Protein AF-A0A452YYF4-F1 (afdb_monomer_lite)

Radius of gyration: 18.29 Å; chains: 1; bounding box: 45×35×60 Å

Sequence (228 aa):
MNQWIQIHVTLYHLDFPQILEDEYHGWLSPRVVDDFTAFADACFREFGDRVRHWTTMDEPNVIAIAAYDSGAFPPCRCSAPFGMNCTAGDSTVEPYTVAHHSILAHAAAVRLYRDKYQATQGGVVGMNIYSFWNYPFSPTPADVAATQRSLDFMVGWILDPLVKGDYPEIMTKKAGSRIPSFTKEQSELIRGAIDFVGINHYTSVYVSDGKSGADASLRDYNADIVKE

Foldseek 3Di:
DPPPDADADELDDLPDDVVCCVVPNALLDLVNLVVLLVSLVVCCVPCLQRHQHYADEEALLCCLCCCADQLVGPVRAHDPPTHDPHPHHHLLARSLSNLVSSLSSLLSNLVCCVVPPCVPRVHFYAHEFEDAQEDQPDPDPQSVVLNVLVCLLRPQQRVVCQAPVFGDPLLCVLSPVSHDGDDPVSSVSRHNSGDDYHYDYDYHDHGGQDDDPDDPVGDGSVRSSHDD

Organism: Aegilops tauschii subsp. strangulata (NCBI:txid200361)

InterPro domains:
  IPR001360 Glycoside hydrolase family 1 [PF00232] (4-211)
  IPR001360 Glycoside hydrolase family 1 [PTHR10353] (3-210)
  IPR017853 Glycoside hydrolase superfamily [SSF51445] (5-225)

Secondary structure (DSSP, 8-state):
--TTS--EEEEESS---HHHHHHH-GGGSTHHHHHHHHHHHHHHHHHTTT--EEEEEE-HHHHHHHHHTS--STT----TTSSSS--S--TTTHHHHHHHHHHHHHHHHHHHHHHHTHHHH--EEEEEEE-PEEEESSSSHHHHHHHHHHHIIIIIHHHHHHHHSS--HHHHHHHGGGSPPPPHHHHHHHTT--SEEEEE---EEEE--PBP-S-TT---HHHHHSB-

pLDDT: mean 94.71, std 8.7, range [51.66, 98.94]

Structure (mmCIF, N/CA/C/O backbone):
data_AF-A0A452YYF4-F1
#
_entry.id   AF-A0A452YYF4-F1
#
loop_
_atom_site.group_PDB
_atom_site.id
_atom_site.type_symbol
_atom_site.label_atom_id
_atom_site.label_alt_id
_atom_site.label_comp_id
_atom_site.label_asym_id
_atom_site.label_entity_id
_atom_site.label_seq_id
_atom_site.pdbx_PDB_ins_code
_atom_site.Cartn_x
_atom_site.Cartn_y
_atom_site.Cartn_z
_atom_site.occupancy
_atom_site.B_iso_or_equiv
_atom_site.auth_seq_id
_atom_site.auth_comp_id
_atom_site.auth_asym_id
_atom_site.auth_atom_id
_atom_site.pdbx_PDB_model_num
ATOM 1 N N . 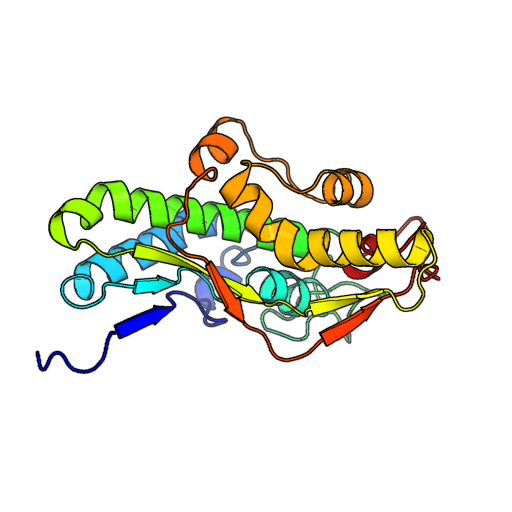MET A 1 1 ? -2.370 -7.347 33.840 1.00 51.66 1 MET A N 1
ATOM 2 C CA . MET A 1 1 ? -1.468 -8.128 32.964 1.00 51.66 1 MET A CA 1
ATOM 3 C C . MET A 1 1 ? -0.040 -7.698 33.233 1.00 51.66 1 MET A C 1
ATOM 5 O O . MET A 1 1 ? 0.187 -6.508 33.404 1.00 51.66 1 MET A O 1
ATOM 9 N N . ASN A 1 2 ? 0.878 -8.659 33.336 1.00 53.78 2 ASN A N 1
ATOM 10 C CA . ASN A 1 2 ? 2.295 -8.431 33.628 1.00 53.78 2 ASN A CA 1
ATOM 11 C C . ASN A 1 2 ? 2.939 -7.587 32.511 1.00 53.78 2 ASN A C 1
ATOM 13 O O . ASN A 1 2 ? 2.958 -8.004 31.359 1.00 53.78 2 ASN A O 1
ATOM 17 N N . GLN A 1 3 ? 3.425 -6.395 32.861 1.00 64.81 3 GLN A N 1
ATOM 18 C CA . GLN A 1 3 ? 3.763 -5.279 31.960 1.00 64.81 3 GLN A CA 1
ATOM 19 C C . GLN A 1 3 ? 5.128 -5.388 31.244 1.00 64.81 3 GLN A C 1
ATOM 21 O O . GLN A 1 3 ? 5.708 -4.371 30.881 1.00 64.81 3 GLN A O 1
ATOM 26 N N . TRP A 1 4 ? 5.680 -6.587 31.051 1.00 83.81 4 TRP A N 1
ATOM 27 C CA . TRP A 1 4 ? 7.069 -6.725 30.573 1.00 83.81 4 TRP A CA 1
ATOM 28 C C . TRP A 1 4 ? 7.208 -6.930 29.061 1.00 83.81 4 TRP A C 1
ATOM 30 O O . TRP A 1 4 ? 8.315 -6.826 28.543 1.00 83.81 4 TRP A O 1
ATOM 40 N N . ILE A 1 5 ? 6.113 -7.221 28.350 1.00 90.56 5 ILE A N 1
ATOM 41 C CA . ILE A 1 5 ? 6.112 -7.411 26.893 1.00 90.56 5 ILE A CA 1
ATOM 42 C C . ILE A 1 5 ? 5.035 -6.519 26.287 1.00 90.56 5 ILE A C 1
ATOM 44 O O . ILE A 1 5 ? 3.862 -6.600 26.654 1.00 90.56 5 ILE A O 1
ATOM 48 N N . GLN A 1 6 ? 5.448 -5.673 25.350 1.00 91.12 6 GLN A N 1
ATOM 49 C CA . GLN A 1 6 ? 4.555 -4.827 24.575 1.00 91.12 6 GLN A CA 1
ATOM 50 C C . GLN A 1 6 ? 3.983 -5.625 23.402 1.00 91.12 6 GLN A C 1
ATOM 52 O O . GLN A 1 6 ? 4.728 -6.227 22.632 1.00 91.12 6 GLN A O 1
ATOM 57 N N . ILE A 1 7 ? 2.656 -5.646 23.275 1.00 95.00 7 ILE A N 1
ATOM 58 C CA . ILE A 1 7 ? 1.969 -6.411 22.229 1.00 95.00 7 ILE A CA 1
ATOM 59 C C . ILE A 1 7 ? 1.820 -5.535 20.985 1.00 95.00 7 ILE A C 1
ATOM 61 O O . ILE A 1 7 ? 1.203 -4.468 21.042 1.00 95.00 7 ILE A O 1
ATOM 65 N N . HIS A 1 8 ? 2.376 -6.020 19.877 1.00 97.31 8 HIS A N 1
ATOM 66 C CA . HIS A 1 8 ? 2.210 -5.473 18.535 1.00 97.31 8 HIS A CA 1
ATOM 67 C C . HIS A 1 8 ? 1.446 -6.507 17.714 1.00 97.31 8 HIS A C 1
ATOM 69 O O . HIS A 1 8 ? 1.836 -7.674 17.688 1.00 97.31 8 HIS A O 1
ATOM 75 N N . VAL A 1 9 ? 0.342 -6.095 17.096 1.00 98.38 9 VAL A N 1
ATOM 76 C CA . VAL A 1 9 ? -0.514 -6.984 16.305 1.00 98.38 9 VAL A CA 1
ATOM 77 C C . VAL A 1 9 ? -0.545 -6.501 14.870 1.00 98.38 9 VAL A C 1
ATOM 79 O O . VAL A 1 9 ? -0.840 -5.334 14.624 1.00 98.38 9 VAL A O 1
ATOM 82 N N . THR A 1 10 ? -0.298 -7.418 13.941 1.00 98.69 10 THR A N 1
ATOM 83 C CA . THR A 1 10 ? -0.587 -7.236 12.520 1.00 98.69 10 THR A CA 1
ATOM 84 C C . THR A 1 10 ? -1.978 -7.789 12.231 1.00 98.69 10 THR A C 1
ATOM 86 O O . THR A 1 10 ? -2.256 -8.929 12.593 1.00 98.69 10 THR A O 1
ATOM 89 N N . LEU A 1 11 ? -2.854 -6.987 11.621 1.00 98.69 11 LEU A N 1
ATOM 90 C CA . LEU A 1 11 ? -4.218 -7.397 11.284 1.00 98.69 11 LEU A CA 1
ATOM 91 C C . LEU A 1 11 ? -4.252 -8.304 10.053 1.00 98.69 11 LEU A C 1
ATOM 93 O O . LEU A 1 11 ? -5.001 -9.271 10.057 1.00 98.69 11 LEU A O 1
ATOM 97 N N . TYR A 1 12 ? -3.456 -8.002 9.026 1.00 98.50 12 TYR A N 1
ATOM 98 C CA . TYR A 1 12 ? -3.409 -8.781 7.791 1.00 98.50 12 TYR A CA 1
ATOM 99 C C . TYR A 1 12 ? -1.981 -9.121 7.372 1.00 98.50 12 TYR A C 1
ATOM 101 O O . TYR A 1 12 ? -1.129 -8.232 7.263 1.00 98.50 12 TYR A O 1
ATOM 109 N N . HIS A 1 13 ? -1.746 -10.410 7.118 1.00 97.56 13 HIS A N 1
ATOM 110 C CA . HIS A 1 13 ? -0.454 -10.957 6.713 1.00 97.56 13 HIS A CA 1
ATOM 111 C C . HIS A 1 13 ? -0.646 -12.192 5.811 1.00 97.56 13 HIS A C 1
ATOM 113 O O . HIS A 1 13 ? -0.407 -13.326 6.223 1.00 97.56 13 HIS A O 1
ATOM 119 N N . LEU A 1 14 ? -1.054 -11.955 4.556 1.00 93.88 14 LEU A N 1
ATOM 120 C CA . LEU A 1 14 ? -1.268 -12.991 3.524 1.00 93.88 14 LEU A CA 1
ATOM 121 C C . LEU A 1 14 ? -2.319 -14.059 3.890 1.00 93.88 14 LEU A C 1
ATOM 123 O O . LEU A 1 14 ? -2.320 -15.160 3.345 1.00 93.88 14 LEU A O 1
ATOM 127 N N . ASP A 1 15 ? -3.242 -13.727 4.785 1.00 95.81 15 ASP A N 1
ATOM 128 C CA . ASP A 1 15 ? -4.255 -14.615 5.355 1.00 95.81 15 ASP A CA 1
ATOM 129 C C . ASP A 1 15 ? -5.680 -14.241 4.908 1.00 95.81 15 ASP A C 1
ATOM 131 O O . ASP A 1 15 ? -6.641 -14.328 5.674 1.00 95.81 15 ASP A O 1
ATOM 135 N N . PHE A 1 16 ? -5.827 -13.808 3.649 1.00 96.88 16 PHE A N 1
ATOM 136 C CA . PHE A 1 16 ? -7.102 -13.301 3.138 1.00 96.88 16 PHE A CA 1
ATOM 137 C C . PHE A 1 16 ? -8.181 -14.400 3.120 1.00 96.88 16 PHE A C 1
ATOM 139 O O . PHE A 1 16 ? -7.904 -15.517 2.671 1.00 96.88 16 PHE A O 1
ATOM 146 N N . PRO A 1 17 ? -9.422 -14.122 3.566 1.00 98.00 17 PRO A N 1
ATOM 147 C CA . PRO A 1 17 ? -10.485 -15.118 3.539 1.00 98.00 17 PRO A CA 1
ATOM 148 C C . PRO A 1 17 ? -10.814 -15.563 2.108 1.00 98.00 17 PRO A C 1
ATOM 150 O O . PRO A 1 17 ? -11.302 -14.770 1.304 1.00 98.00 17 PRO A O 1
ATOM 153 N N . GLN A 1 18 ? -10.635 -16.856 1.811 1.00 98.25 18 GLN A N 1
ATOM 154 C CA . GLN A 1 18 ? -10.881 -17.416 0.473 1.00 98.25 18 GLN A CA 1
ATOM 155 C C . GLN A 1 18 ? -12.288 -17.106 -0.061 1.00 98.25 18 GLN A C 1
ATOM 157 O O . GLN A 1 18 ? -12.451 -16.840 -1.242 1.00 98.25 18 GLN A O 1
ATOM 162 N N . ILE A 1 19 ? -13.304 -17.076 0.806 1.00 98.31 19 ILE A N 1
ATOM 163 C CA . ILE A 1 19 ? -14.683 -16.782 0.392 1.00 98.31 19 ILE A CA 1
ATOM 164 C C . ILE A 1 19 ? -14.834 -15.391 -0.245 1.00 98.31 19 ILE A C 1
ATOM 166 O O . ILE A 1 19 ? -15.623 -15.226 -1.167 1.00 98.31 19 ILE A O 1
ATOM 170 N N . LEU A 1 20 ? -14.060 -14.404 0.213 1.00 98.44 20 LEU A N 1
ATOM 171 C CA . LEU A 1 20 ? -14.085 -13.040 -0.317 1.00 98.44 20 LEU A CA 1
ATOM 172 C C . LEU A 1 20 ? -13.275 -12.932 -1.620 1.00 98.44 20 LEU A C 1
ATOM 174 O O . LEU A 1 20 ? -13.612 -12.150 -2.511 1.00 98.44 20 LEU A O 1
ATOM 178 N N . GLU A 1 21 ? -12.230 -13.753 -1.756 1.00 98.06 21 GLU A N 1
ATOM 179 C CA . GLU A 1 21 ? -11.514 -13.933 -3.022 1.00 98.06 21 GLU A CA 1
ATOM 180 C C . GLU A 1 21 ? -12.436 -14.546 -4.087 1.00 98.06 21 GLU A C 1
ATOM 182 O O . GLU A 1 21 ? -12.517 -14.039 -5.205 1.00 98.06 21 GLU A O 1
ATOM 187 N N . ASP A 1 22 ? -13.199 -15.578 -3.723 1.00 98.38 22 ASP A N 1
ATOM 188 C CA . ASP A 1 22 ? -14.158 -16.234 -4.615 1.00 98.38 22 ASP A CA 1
ATOM 189 C C . ASP A 1 22 ? -15.333 -15.310 -4.985 1.00 98.38 22 ASP A C 1
ATOM 191 O O . ASP A 1 22 ? -15.827 -15.352 -6.113 1.00 98.38 22 ASP A O 1
ATOM 195 N N . GLU A 1 23 ? -15.797 -14.477 -4.047 1.00 98.38 23 GLU A N 1
ATOM 196 C CA . GLU A 1 23 ? -16.968 -13.620 -4.249 1.00 98.38 23 GLU A CA 1
ATOM 197 C C . GLU A 1 23 ? -16.673 -12.391 -5.118 1.00 98.38 23 GLU A C 1
ATOM 199 O O . GLU A 1 23 ? -17.503 -12.005 -5.946 1.00 98.38 23 GLU A O 1
ATOM 204 N N . TYR A 1 24 ? -15.528 -11.735 -4.910 1.00 98.50 24 TYR A N 1
ATOM 205 C CA . TYR A 1 24 ? -15.230 -10.467 -5.579 1.00 98.50 24 TYR A CA 1
ATOM 206 C C . TYR A 1 24 ? -13.755 -10.252 -5.931 1.00 98.50 24 TYR A C 1
ATOM 208 O O . TYR A 1 24 ? -13.381 -9.124 -6.247 1.00 98.50 24 TYR A O 1
ATOM 216 N N . HIS A 1 25 ? -12.924 -11.296 -5.915 1.00 97.81 25 HIS A N 1
ATOM 217 C CA . HIS A 1 25 ? -11.484 -11.214 -6.203 1.00 97.81 25 HIS A CA 1
ATOM 218 C C . HIS A 1 25 ? -10.698 -10.363 -5.199 1.00 97.81 25 HIS A C 1
ATOM 220 O O . HIS A 1 25 ? -9.757 -9.653 -5.560 1.00 97.81 25 HIS A O 1
ATOM 226 N N . GLY A 1 26 ? -11.136 -10.391 -3.936 1.00 97.75 26 GLY A N 1
ATOM 227 C CA . GLY A 1 26 ? -10.382 -9.858 -2.808 1.00 97.75 26 GLY A CA 1
ATOM 228 C C . GLY A 1 26 ? -9.902 -8.426 -3.020 1.00 97.75 26 GLY A C 1
ATOM 229 O O . GLY A 1 26 ? -10.703 -7.509 -3.218 1.00 97.75 26 GLY A O 1
ATOM 230 N N . TRP A 1 27 ? -8.583 -8.235 -2.984 1.00 98.38 27 TRP A N 1
ATOM 231 C CA . TRP A 1 27 ? -7.948 -6.917 -3.069 1.00 98.38 27 TRP A CA 1
ATOM 232 C C . TRP A 1 27 ? -8.099 -6.222 -4.429 1.00 98.38 27 TRP A C 1
ATOM 234 O O . TRP A 1 27 ? -7.806 -5.032 -4.538 1.00 98.38 27 TRP A O 1
ATOM 244 N N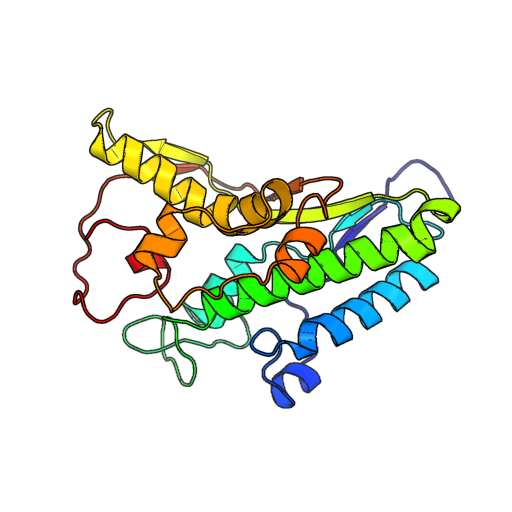 . LEU A 1 28 ? -8.594 -6.908 -5.463 1.00 98.62 28 LEU A N 1
ATOM 245 C CA . LEU A 1 28 ? -8.910 -6.286 -6.754 1.00 98.62 28 LEU A CA 1
ATOM 246 C C . LEU A 1 28 ? -10.225 -5.506 -6.744 1.00 98.62 28 LEU A C 1
ATOM 248 O O . LEU A 1 28 ? -10.472 -4.713 -7.651 1.00 98.62 28 LEU A O 1
ATOM 252 N N . SER A 1 29 ? -11.060 -5.687 -5.723 1.00 98.62 29 SER A N 1
ATOM 253 C CA . SER A 1 29 ? -12.350 -5.013 -5.609 1.00 98.62 29 SER A CA 1
ATOM 254 C C . SER A 1 29 ? -12.326 -3.924 -4.541 1.00 98.62 29 SER A C 1
ATOM 256 O O . SER A 1 29 ? -11.840 -4.170 -3.436 1.00 98.62 29 SER A O 1
ATOM 258 N N . PRO A 1 30 ? -12.954 -2.757 -4.782 1.00 98.56 30 PRO A N 1
ATOM 259 C CA . PRO A 1 30 ? -13.072 -1.714 -3.764 1.00 98.56 30 PRO A CA 1
ATOM 260 C C . PRO A 1 30 ? -13.893 -2.161 -2.544 1.00 98.56 30 PRO A C 1
ATOM 262 O O . PRO A 1 30 ? -13.766 -1.564 -1.478 1.00 98.56 30 PRO A O 1
ATOM 265 N N . ARG A 1 31 ? -14.694 -3.234 -2.665 1.00 98.75 31 ARG A N 1
ATOM 266 C CA . ARG A 1 31 ? -15.457 -3.827 -1.550 1.00 98.75 31 ARG A CA 1
ATOM 267 C C . ARG A 1 31 ? -14.562 -4.251 -0.381 1.00 98.75 31 ARG A C 1
ATOM 269 O O . ARG A 1 31 ? -14.995 -4.190 0.765 1.00 98.75 31 ARG A O 1
ATOM 276 N N . VAL A 1 32 ? -13.302 -4.602 -0.660 1.00 98.75 32 VAL A N 1
ATOM 277 C CA . VAL A 1 32 ? -12.329 -5.002 0.366 1.00 98.75 32 VAL A CA 1
ATOM 278 C C . VAL A 1 32 ? -12.096 -3.919 1.418 1.00 98.75 32 VAL A C 1
ATOM 280 O O . VAL A 1 32 ? -11.775 -4.244 2.555 1.00 98.75 32 VAL A O 1
ATOM 283 N N . VAL A 1 33 ? -12.278 -2.640 1.067 1.00 98.88 33 VAL A N 1
ATOM 284 C CA . VAL A 1 33 ? -12.099 -1.518 1.998 1.00 98.88 33 VAL A CA 1
ATOM 285 C C . VAL A 1 33 ? -13.104 -1.615 3.143 1.00 98.88 33 VAL A C 1
ATOM 287 O O . VAL A 1 33 ? -12.714 -1.495 4.305 1.00 98.88 33 VAL A O 1
ATOM 290 N N . ASP A 1 34 ? -14.371 -1.887 2.833 1.00 98.81 34 ASP A N 1
ATOM 291 C CA . ASP A 1 34 ? -15.432 -1.999 3.835 1.00 98.81 34 ASP A CA 1
ATOM 292 C C . ASP A 1 34 ? -15.278 -3.284 4.660 1.00 98.81 34 ASP A C 1
ATOM 294 O O . ASP A 1 34 ? -15.320 -3.231 5.892 1.00 98.81 34 ASP A O 1
ATOM 298 N N . ASP A 1 35 ? -15.016 -4.419 4.005 1.00 98.81 35 ASP A N 1
ATOM 299 C CA . ASP A 1 35 ? -14.863 -5.714 4.680 1.00 98.81 35 ASP A CA 1
ATOM 300 C C . ASP A 1 35 ? -13.626 -5.742 5.598 1.00 98.81 35 ASP A C 1
ATOM 302 O O . ASP A 1 35 ? -13.704 -6.188 6.748 1.00 98.81 35 ASP A O 1
ATOM 306 N N . PHE A 1 36 ? -12.496 -5.179 5.154 1.00 98.88 36 PHE A N 1
ATOM 307 C CA . PHE A 1 36 ? -11.305 -5.030 5.993 1.00 98.88 36 PHE A CA 1
ATOM 308 C C . PHE A 1 36 ? -11.540 -4.054 7.153 1.00 98.88 36 PHE A C 1
ATOM 310 O O . PHE A 1 36 ? -11.105 -4.314 8.275 1.00 98.88 36 PHE A O 1
ATOM 317 N N . THR A 1 37 ? -12.269 -2.957 6.924 1.00 98.88 37 THR A N 1
ATOM 318 C CA . THR A 1 37 ? -12.615 -2.001 7.989 1.00 98.88 37 THR A CA 1
ATOM 319 C C . THR A 1 37 ? -13.516 -2.647 9.044 1.00 98.88 37 THR A C 1
ATOM 321 O O . THR A 1 37 ? -13.309 -2.432 10.239 1.00 98.88 37 THR A O 1
ATOM 324 N N . ALA A 1 38 ? -14.476 -3.483 8.639 1.00 98.88 38 ALA A N 1
ATOM 325 C CA . ALA A 1 38 ? -15.327 -4.239 9.557 1.00 98.88 38 ALA A CA 1
ATOM 326 C C . ALA A 1 38 ? -14.529 -5.276 10.366 1.00 98.88 38 ALA A C 1
ATOM 328 O O . ALA A 1 38 ? -14.741 -5.421 11.575 1.00 98.88 38 ALA A O 1
ATOM 329 N N . PHE A 1 39 ? -13.577 -5.960 9.727 1.00 98.88 39 PHE A N 1
ATOM 330 C CA . PHE A 1 39 ? -12.650 -6.859 10.412 1.00 98.88 39 PHE A CA 1
ATOM 331 C C . PHE A 1 39 ? -11.780 -6.108 11.434 1.00 98.88 39 PHE A C 1
ATOM 333 O O . PHE A 1 39 ? -11.721 -6.505 12.601 1.00 98.88 39 PHE A O 1
ATOM 340 N N . ALA A 1 40 ? -11.191 -4.974 11.044 1.00 98.88 40 ALA A N 1
ATOM 341 C CA . ALA A 1 40 ? -10.427 -4.116 11.943 1.00 98.88 40 ALA A CA 1
ATOM 342 C C . ALA A 1 40 ? -11.279 -3.617 13.127 1.00 98.88 40 ALA A C 1
ATOM 344 O O . ALA A 1 40 ? -10.810 -3.651 14.264 1.00 98.88 40 ALA A O 1
ATOM 345 N N . ASP A 1 41 ? -12.545 -3.234 12.900 1.00 98.88 41 ASP A N 1
ATOM 346 C CA . ASP A 1 41 ? -13.478 -2.838 13.968 1.00 98.88 41 ASP A CA 1
ATOM 347 C C . ASP A 1 41 ? -13.650 -3.939 15.015 1.00 98.88 41 ASP A C 1
ATOM 349 O O . ASP A 1 41 ? -13.614 -3.668 16.219 1.00 98.88 41 ASP A O 1
ATOM 353 N N . ALA A 1 42 ? -13.819 -5.186 14.567 1.00 98.81 42 ALA A N 1
ATOM 354 C CA . ALA A 1 42 ? -13.915 -6.327 15.463 1.00 98.81 42 ALA A CA 1
ATOM 355 C C . ALA A 1 42 ? -12.616 -6.503 16.265 1.00 98.81 42 ALA A C 1
ATOM 357 O O . ALA A 1 42 ? -12.667 -6.579 17.491 1.00 98.81 42 ALA A O 1
ATOM 358 N N . CYS A 1 43 ? -11.449 -6.482 15.619 1.00 98.88 43 CYS A N 1
ATOM 359 C CA . CYS A 1 43 ? -10.164 -6.611 16.309 1.00 98.88 43 CYS A CA 1
ATOM 360 C C . CYS A 1 43 ? -9.934 -5.503 17.350 1.00 98.88 43 CYS A C 1
ATOM 362 O O . CYS A 1 43 ? -9.557 -5.791 18.490 1.00 98.88 43 CYS A O 1
ATOM 364 N N . PHE A 1 44 ? -10.192 -4.244 16.991 1.00 98.81 44 PHE A N 1
ATOM 365 C CA . PHE A 1 44 ? -10.039 -3.111 17.903 1.00 98.81 44 PHE A CA 1
ATOM 366 C C . PHE A 1 44 ? -10.986 -3.210 19.095 1.00 98.81 44 PHE A C 1
ATOM 368 O O . PHE A 1 44 ? -10.572 -2.947 20.227 1.00 98.81 44 PHE A O 1
ATOM 375 N N . ARG A 1 45 ? -12.236 -3.628 18.873 1.00 98.69 45 ARG A N 1
ATOM 376 C CA . ARG A 1 45 ? -13.217 -3.818 19.945 1.00 98.69 45 ARG A CA 1
ATOM 377 C C . ARG A 1 45 ? -12.805 -4.923 20.916 1.00 98.69 45 ARG A C 1
ATOM 379 O O . ARG A 1 45 ? -12.867 -4.705 22.122 1.00 98.69 45 ARG A O 1
ATOM 386 N N . GLU A 1 46 ? -12.399 -6.083 20.404 1.00 98.50 46 GLU A N 1
ATOM 387 C CA . GLU A 1 46 ? -12.165 -7.274 21.233 1.00 98.50 46 GLU A CA 1
ATOM 388 C C . GLU A 1 46 ? -10.791 -7.278 21.931 1.00 98.50 46 GLU A C 1
ATOM 390 O O . GLU A 1 46 ? -10.639 -7.862 23.009 1.00 98.50 46 GLU A O 1
ATOM 395 N N . PHE A 1 47 ? -9.771 -6.645 21.338 1.00 98.31 47 PHE A N 1
ATOM 396 C CA . PHE A 1 47 ? -8.390 -6.731 21.842 1.00 98.31 47 PHE A CA 1
ATOM 397 C C . PHE A 1 47 ? -7.746 -5.382 22.171 1.00 98.31 47 PHE A C 1
ATOM 399 O O . PHE A 1 47 ? -6.674 -5.341 22.783 1.00 98.31 47 PHE A O 1
ATOM 406 N N . GLY A 1 48 ? -8.372 -4.267 21.797 1.00 97.81 48 GLY A N 1
ATOM 407 C CA . GLY A 1 48 ? -7.815 -2.930 22.003 1.00 97.81 48 GLY A CA 1
ATOM 408 C C . GLY A 1 48 ? -7.775 -2.462 23.461 1.00 97.81 48 GLY A C 1
ATOM 409 O O . GLY A 1 48 ? -7.170 -1.437 23.767 1.00 97.81 48 GLY A O 1
ATOM 410 N N . ASP A 1 49 ? -8.341 -3.229 24.396 1.00 95.88 49 ASP A N 1
ATOM 411 C CA . ASP A 1 49 ? -8.118 -3.046 25.833 1.00 95.88 49 ASP A CA 1
ATOM 412 C C . ASP A 1 49 ? -6.654 -3.330 26.234 1.00 95.88 49 ASP A C 1
ATOM 414 O O . ASP A 1 49 ? -6.144 -2.737 27.189 1.00 95.88 49 ASP A O 1
ATOM 418 N N . ARG A 1 50 ? -5.965 -4.192 25.470 1.00 95.38 50 ARG A N 1
ATOM 419 C CA . ARG A 1 50 ? -4.596 -4.678 25.724 1.00 95.38 50 ARG A CA 1
ATOM 420 C C . ARG A 1 50 ? -3.593 -4.294 24.646 1.00 95.38 50 ARG A C 1
ATOM 422 O O . ARG A 1 50 ? -2.426 -4.064 24.958 1.00 95.38 50 ARG A O 1
ATOM 429 N N . VAL A 1 51 ? -4.022 -4.265 23.389 1.00 97.25 51 VAL A N 1
ATOM 430 C CA . VAL A 1 51 ? -3.154 -3.960 22.251 1.00 97.25 51 VAL A CA 1
ATOM 431 C C . VAL A 1 51 ? -3.056 -2.449 22.083 1.00 97.25 51 VAL A C 1
ATOM 433 O O . VAL A 1 51 ? -4.062 -1.741 22.048 1.00 97.25 51 VAL A O 1
ATOM 436 N N . ARG A 1 52 ? -1.821 -1.951 21.988 1.00 95.75 52 ARG A N 1
ATOM 437 C CA . ARG A 1 52 ? -1.531 -0.522 21.791 1.00 95.75 52 ARG A CA 1
ATOM 438 C C . ARG A 1 52 ? -0.835 -0.228 20.466 1.00 95.75 52 ARG A C 1
ATOM 440 O O . ARG A 1 52 ? -0.696 0.938 20.136 1.00 95.75 52 ARG A O 1
ATOM 447 N N . HIS A 1 53 ? -0.372 -1.246 19.745 1.00 98.25 53 HIS A N 1
ATOM 448 C CA . HIS A 1 53 ? 0.333 -1.089 18.476 1.00 98.25 53 HIS A CA 1
ATOM 449 C C . HIS A 1 53 ? -0.310 -1.994 17.437 1.00 98.25 53 HIS A C 1
ATOM 451 O O . HIS A 1 53 ? -0.256 -3.220 17.557 1.00 98.25 53 HIS A O 1
ATOM 457 N N . TRP A 1 54 ? -0.925 -1.364 16.445 1.00 98.81 54 TRP A N 1
ATOM 458 C CA . TRP A 1 54 ? -1.650 -2.032 15.379 1.00 98.81 54 TRP A CA 1
ATOM 459 C C . TRP A 1 54 ? -0.956 -1.782 14.049 1.00 98.81 54 TRP A C 1
ATOM 461 O O . TRP A 1 54 ? -0.921 -0.655 13.563 1.00 98.81 54 TRP A O 1
ATOM 471 N N . THR A 1 55 ? -0.435 -2.835 13.440 1.00 98.75 55 THR A N 1
ATOM 472 C CA . THR A 1 55 ? -0.074 -2.839 12.026 1.00 98.75 55 THR A CA 1
ATOM 473 C C . THR A 1 55 ? -1.297 -3.309 11.252 1.00 98.75 55 THR A C 1
ATOM 475 O O . THR A 1 55 ? -1.800 -4.405 11.464 1.00 98.75 55 THR A O 1
ATOM 478 N N . THR A 1 56 ? -1.816 -2.478 10.362 1.00 98.75 56 THR A N 1
ATOM 479 C CA . THR A 1 56 ? -2.962 -2.857 9.513 1.00 98.75 56 THR A CA 1
ATOM 480 C C . THR A 1 56 ? -2.593 -3.947 8.511 1.00 98.75 56 THR A C 1
ATOM 482 O O . THR A 1 56 ? -3.255 -4.974 8.442 1.00 98.75 56 THR A O 1
ATOM 485 N N . MET A 1 57 ? -1.514 -3.742 7.764 1.00 98.00 57 MET A N 1
ATOM 486 C CA . MET A 1 57 ? -1.058 -4.639 6.715 1.00 98.00 57 MET A CA 1
ATOM 487 C C . MET A 1 57 ? 0.457 -4.769 6.765 1.00 98.00 57 MET A C 1
ATOM 489 O O . MET A 1 57 ? 1.165 -3.773 6.957 1.00 98.00 57 MET A O 1
ATOM 493 N N . ASP A 1 58 ? 0.927 -6.000 6.595 1.00 98.44 58 ASP A N 1
ATOM 494 C CA . ASP A 1 58 ? 2.331 -6.299 6.355 1.00 98.44 58 ASP A CA 1
ATOM 495 C C . ASP A 1 58 ? 2.621 -6.313 4.852 1.00 98.44 58 ASP A C 1
ATOM 497 O O . ASP A 1 58 ? 1.986 -7.046 4.100 1.00 98.44 58 ASP A O 1
ATOM 501 N N . GLU A 1 59 ? 3.553 -5.462 4.425 1.00 97.94 59 GLU A N 1
ATOM 502 C CA . GLU A 1 59 ? 4.153 -5.459 3.086 1.00 97.94 59 GLU A CA 1
ATOM 503 C C . GLU A 1 59 ? 3.149 -5.418 1.909 1.00 97.94 59 GLU A C 1
ATOM 505 O O . GLU A 1 59 ? 3.203 -6.268 1.014 1.00 97.94 59 GLU A O 1
ATOM 510 N N . PRO A 1 60 ? 2.259 -4.405 1.816 1.00 97.69 60 PRO A N 1
ATOM 511 C CA . PRO A 1 60 ? 1.333 -4.275 0.678 1.00 97.69 60 PRO A CA 1
ATOM 512 C C . PRO A 1 60 ? 2.041 -4.233 -0.680 1.00 97.69 60 PRO A C 1
ATOM 514 O O . PRO A 1 60 ? 1.501 -4.718 -1.672 1.00 97.69 60 PRO A O 1
ATOM 517 N N . ASN A 1 61 ? 3.252 -3.669 -0.728 1.00 97.12 61 ASN A N 1
ATOM 518 C CA . ASN A 1 61 ? 4.088 -3.651 -1.923 1.00 97.12 61 ASN A CA 1
ATOM 519 C C . ASN A 1 61 ? 4.510 -5.067 -2.343 1.00 97.12 61 ASN A C 1
ATOM 521 O O . ASN A 1 61 ? 4.467 -5.388 -3.527 1.00 97.12 61 ASN A O 1
ATOM 525 N N . VAL A 1 62 ? 4.857 -5.937 -1.391 1.00 97.69 62 VAL A N 1
ATOM 526 C CA . VAL A 1 62 ? 5.191 -7.339 -1.682 1.00 97.69 62 VAL A CA 1
ATOM 527 C C . VAL A 1 62 ? 3.947 -8.120 -2.068 1.00 97.69 62 VAL A C 1
ATOM 529 O O . VAL A 1 62 ? 4.005 -8.861 -3.041 1.00 97.69 62 VAL A O 1
ATOM 532 N N . ILE A 1 63 ? 2.815 -7.924 -1.387 1.00 97.62 63 ILE A N 1
ATOM 533 C CA . ILE A 1 63 ? 1.546 -8.572 -1.753 1.00 97.62 63 ILE A CA 1
ATOM 534 C C . ILE A 1 63 ? 1.179 -8.253 -3.205 1.00 97.62 63 ILE A C 1
ATOM 536 O O . ILE A 1 63 ? 0.920 -9.167 -3.983 1.00 97.62 63 ILE A O 1
ATOM 540 N N . ALA A 1 64 ? 1.212 -6.977 -3.597 1.00 98.12 64 ALA A N 1
ATOM 541 C CA . ALA A 1 64 ? 0.875 -6.558 -4.953 1.00 98.12 64 ALA A CA 1
ATOM 542 C C . ALA A 1 64 ? 1.761 -7.234 -6.019 1.00 98.12 64 ALA A C 1
ATOM 544 O O . ALA A 1 64 ? 1.253 -7.720 -7.026 1.00 98.12 64 ALA A O 1
ATOM 545 N N . ILE A 1 65 ? 3.073 -7.326 -5.787 1.00 97.00 65 ILE A N 1
ATOM 546 C CA . ILE A 1 65 ? 4.021 -7.905 -6.753 1.00 97.00 65 ILE A CA 1
ATOM 547 C C . ILE A 1 65 ? 3.986 -9.443 -6.720 1.00 97.00 65 ILE A C 1
ATOM 549 O O . ILE A 1 65 ? 3.903 -10.125 -7.744 1.00 97.00 65 ILE A O 1
ATOM 553 N N . ALA A 1 66 ? 4.065 -10.036 -5.534 1.00 97.00 66 ALA A N 1
ATOM 554 C CA . ALA A 1 66 ? 4.166 -11.480 -5.384 1.00 97.00 66 ALA A CA 1
ATOM 555 C C . ALA A 1 66 ? 2.853 -12.184 -5.742 1.00 97.00 66 ALA A C 1
ATOM 557 O O . ALA A 1 66 ? 2.897 -13.258 -6.333 1.00 97.00 66 ALA A O 1
ATOM 558 N N . ALA A 1 67 ? 1.698 -11.595 -5.425 1.00 97.06 67 ALA A N 1
ATOM 559 C CA . ALA A 1 67 ? 0.411 -12.254 -5.621 1.00 97.06 67 ALA A CA 1
ATOM 560 C C . ALA A 1 67 ? -0.312 -11.884 -6.926 1.00 97.06 67 ALA A C 1
ATOM 562 O O . ALA A 1 67 ? -1.132 -12.682 -7.384 1.00 97.06 67 ALA A O 1
ATOM 563 N N . TYR A 1 68 ? -0.002 -10.721 -7.520 1.00 97.88 68 TYR A N 1
ATOM 564 C CA . TYR A 1 68 ? -0.731 -10.175 -8.678 1.00 97.88 68 TYR A CA 1
ATOM 565 C C . TYR A 1 68 ? 0.154 -9.738 -9.859 1.00 97.88 68 TYR A C 1
ATOM 567 O O . TYR A 1 68 ? -0.370 -9.302 -10.881 1.00 97.88 68 TYR A O 1
ATOM 575 N N . ASP A 1 69 ? 1.483 -9.851 -9.748 1.00 96.94 69 ASP A N 1
ATOM 576 C CA . ASP A 1 69 ? 2.407 -9.670 -10.878 1.00 96.94 69 ASP A CA 1
ATOM 577 C C . ASP A 1 69 ? 3.098 -10.991 -11.232 1.00 96.94 69 ASP A C 1
ATOM 579 O O . ASP A 1 69 ? 2.899 -11.549 -12.309 1.00 96.94 69 ASP A O 1
ATOM 583 N N . SER A 1 70 ? 3.882 -11.529 -10.295 1.00 96.06 70 SER A N 1
ATOM 584 C CA . SER A 1 70 ? 4.640 -12.770 -10.500 1.00 96.06 70 SER A CA 1
ATOM 585 C C . SER A 1 70 ? 3.816 -14.045 -10.292 1.00 96.06 70 SER A C 1
ATOM 587 O O . SER A 1 70 ? 4.212 -15.106 -10.781 1.00 96.06 70 SER A O 1
ATOM 589 N N . GLY A 1 71 ? 2.701 -13.955 -9.558 1.00 95.75 71 GLY A N 1
ATOM 590 C CA . GLY A 1 71 ? 1.860 -15.093 -9.177 1.00 95.75 71 GLY A CA 1
ATOM 591 C C . GLY A 1 71 ? 2.522 -16.081 -8.202 1.00 95.75 71 GLY A C 1
ATOM 592 O O . GLY A 1 71 ? 2.101 -17.231 -8.117 1.00 95.75 71 GLY A O 1
ATOM 593 N N . ALA A 1 72 ? 3.570 -15.667 -7.485 1.00 95.69 72 ALA A N 1
ATOM 594 C CA . ALA A 1 72 ? 4.293 -16.496 -6.523 1.00 95.69 72 ALA A CA 1
ATOM 595 C C . ALA A 1 72 ? 3.512 -16.760 -5.223 1.00 95.69 72 ALA A C 1
ATOM 597 O O . ALA A 1 72 ? 3.712 -17.805 -4.602 1.00 95.69 72 ALA A O 1
ATOM 598 N N . PHE A 1 73 ? 2.649 -15.828 -4.803 1.00 95.88 73 PHE A N 1
ATOM 599 C CA . PHE A 1 73 ? 1.805 -15.943 -3.605 1.00 95.88 73 PHE A CA 1
ATOM 600 C C . PHE A 1 73 ? 0.319 -16.028 -3.973 1.00 95.88 73 PHE A C 1
ATOM 602 O O . PHE A 1 73 ? -0.067 -15.489 -5.010 1.00 95.88 73 PHE A O 1
ATOM 609 N N . PRO A 1 74 ? -0.537 -16.650 -3.136 1.00 95.56 74 PRO A N 1
ATOM 610 C CA . PRO A 1 74 ? -1.987 -16.633 -3.334 1.00 95.56 74 PRO A CA 1
ATOM 611 C C . PRO A 1 74 ? -2.536 -15.201 -3.498 1.00 95.56 74 PRO A C 1
ATOM 613 O O . PRO A 1 74 ? -2.090 -14.315 -2.766 1.00 95.56 74 PRO A O 1
ATOM 616 N N . PRO A 1 75 ? -3.492 -14.958 -4.418 1.00 96.62 75 PRO A N 1
ATOM 617 C CA . PRO A 1 75 ? -4.235 -15.940 -5.225 1.00 96.62 75 PRO A CA 1
ATOM 618 C C . PRO A 1 75 ? -3.519 -16.417 -6.507 1.00 96.62 75 PRO A C 1
ATOM 620 O O . PRO A 1 75 ? -4.145 -17.027 -7.372 1.00 96.62 75 PRO A O 1
ATOM 623 N N . CYS A 1 76 ? -2.211 -16.180 -6.626 1.00 96.56 76 CYS A N 1
ATOM 624 C CA . CYS A 1 76 ? -1.352 -16.627 -7.724 1.00 96.56 76 CYS A CA 1
ATOM 625 C C . CYS A 1 76 ? -1.775 -16.064 -9.090 1.00 96.56 76 CYS A C 1
ATOM 627 O O . CYS A 1 76 ? -1.783 -16.780 -10.095 1.00 96.56 76 CYS A O 1
ATOM 629 N N . ARG A 1 77 ? -2.149 -14.780 -9.128 1.00 97.38 77 ARG A N 1
ATOM 630 C CA . ARG A 1 77 ? -2.561 -14.098 -10.356 1.00 97.38 77 ARG A CA 1
ATOM 631 C C . ARG A 1 77 ? -1.364 -13.470 -11.057 1.00 97.38 77 ARG A C 1
ATOM 633 O O . ARG A 1 77 ? -0.487 -12.890 -10.421 1.00 97.38 77 ARG A O 1
ATOM 640 N N . CYS A 1 78 ? -1.331 -13.618 -12.375 1.00 97.50 78 CYS A N 1
ATOM 641 C CA . CYS A 1 78 ? -0.331 -13.029 -13.257 1.00 97.50 78 CYS A CA 1
ATOM 642 C C . CYS A 1 78 ? -0.777 -13.142 -14.725 1.00 97.50 78 CYS A C 1
ATOM 644 O O . CYS A 1 78 ? -1.782 -13.783 -15.036 1.00 97.50 78 CYS A O 1
ATOM 646 N N . SER A 1 79 ? -0.033 -12.552 -15.658 1.00 96.06 79 SER A N 1
ATOM 647 C CA . SER A 1 79 ? -0.311 -12.658 -17.096 1.00 96.06 79 SER A CA 1
ATOM 648 C C . SER A 1 79 ? 0.963 -12.801 -17.918 1.00 96.06 79 SER A C 1
ATOM 650 O O . SER A 1 79 ? 1.914 -12.056 -17.704 1.00 96.06 79 SER A O 1
ATOM 652 N N . ALA A 1 80 ? 0.953 -13.672 -18.931 1.00 92.50 80 ALA A N 1
ATOM 653 C CA . ALA A 1 80 ? 2.078 -13.814 -19.854 1.00 92.50 80 ALA A CA 1
ATOM 654 C C . ALA A 1 80 ? 2.421 -12.476 -20.560 1.00 92.50 80 ALA A C 1
ATOM 656 O O . ALA A 1 80 ? 1.508 -11.734 -20.923 1.00 92.50 80 ALA A O 1
ATOM 657 N N . PRO A 1 81 ? 3.711 -12.175 -20.812 1.00 90.88 81 PRO A N 1
ATOM 658 C CA . PRO A 1 81 ? 4.889 -13.011 -20.563 1.00 90.88 81 PRO A CA 1
ATOM 659 C C . PRO A 1 81 ? 5.431 -12.919 -19.124 1.00 90.88 81 PRO A C 1
ATOM 661 O O . PRO A 1 81 ? 6.494 -13.472 -18.851 1.00 90.88 81 PRO A O 1
ATOM 664 N N . PHE A 1 82 ? 4.739 -12.212 -18.231 1.00 90.12 82 PHE A N 1
ATOM 665 C CA . PHE A 1 82 ? 5.119 -12.033 -16.832 1.00 90.12 82 PHE A CA 1
ATOM 666 C C . PHE A 1 82 ? 4.669 -13.235 -15.986 1.00 90.12 82 PHE A C 1
ATOM 668 O O . PHE A 1 82 ? 3.742 -13.955 -16.357 1.00 90.12 82 PHE A O 1
ATOM 675 N N . GLY A 1 83 ? 5.350 -13.477 -14.863 1.00 87.69 83 GLY A N 1
ATOM 676 C CA . GLY A 1 83 ? 5.072 -14.608 -13.969 1.00 87.69 83 GLY A CA 1
ATOM 677 C C . GLY A 1 83 ? 5.387 -15.999 -14.548 1.00 87.69 83 GLY A C 1
ATOM 678 O O . GLY A 1 83 ? 5.991 -16.150 -15.610 1.00 87.69 83 GLY A O 1
ATOM 679 N N . MET A 1 84 ? 5.009 -17.050 -13.813 1.00 83.38 84 MET A N 1
ATOM 680 C CA . MET A 1 84 ? 5.216 -18.452 -14.207 1.00 83.38 84 MET A CA 1
ATOM 681 C C . MET A 1 84 ? 3.893 -19.222 -14.191 1.00 83.38 84 MET A C 1
ATOM 683 O O . MET A 1 84 ? 3.221 -19.263 -13.169 1.00 83.38 84 MET A O 1
ATOM 687 N N . ASN A 1 85 ? 3.551 -19.893 -15.299 1.00 87.75 85 ASN A N 1
ATOM 688 C CA . ASN A 1 85 ? 2.325 -20.701 -15.438 1.00 87.75 85 ASN A CA 1
ATOM 689 C C . ASN A 1 85 ? 1.028 -19.943 -15.098 1.00 87.75 85 ASN A C 1
ATOM 691 O O . ASN A 1 85 ? 0.107 -20.503 -14.509 1.00 87.75 85 ASN A O 1
ATOM 695 N N . CYS A 1 86 ? 0.956 -18.674 -15.489 1.00 92.75 86 CYS A N 1
ATOM 696 C CA . CYS A 1 86 ? -0.191 -17.814 -15.235 1.00 92.75 86 CYS A CA 1
ATOM 697 C C . CYS A 1 86 ? -1.470 -18.354 -15.876 1.00 92.75 86 CYS A C 1
ATOM 699 O O . CYS A 1 86 ? -1.541 -18.523 -17.095 1.00 92.75 86 CYS A O 1
ATOM 701 N N . THR A 1 87 ? -2.491 -18.594 -15.056 1.00 93.12 87 THR A N 1
ATOM 702 C CA . THR A 1 87 ? -3.802 -19.079 -15.514 1.00 93.12 87 THR A CA 1
ATOM 703 C C . THR A 1 87 ? -4.874 -17.991 -15.533 1.00 93.12 87 THR A C 1
ATOM 705 O O . THR A 1 87 ? -5.894 -18.161 -16.195 1.00 93.12 87 THR A O 1
ATOM 708 N N . ALA A 1 88 ? -4.664 -16.893 -14.806 1.00 95.38 88 ALA A N 1
ATOM 709 C CA . ALA A 1 88 ? -5.543 -15.731 -14.736 1.00 95.38 88 ALA A CA 1
ATOM 710 C C . ALA A 1 88 ? -4.774 -14.539 -14.153 1.00 95.38 88 ALA A C 1
ATOM 712 O O . ALA A 1 88 ? -3.864 -14.742 -13.352 1.00 95.38 88 ALA A O 1
ATOM 713 N N . GLY A 1 89 ? -5.189 -13.322 -14.496 1.00 96.94 89 GLY A N 1
ATOM 714 C CA . GLY A 1 89 ? -4.573 -12.095 -13.999 1.00 96.94 89 GLY A CA 1
ATOM 715 C C . GLY A 1 89 ? -4.261 -11.103 -15.109 1.00 96.94 89 GLY A C 1
ATOM 716 O O . GLY A 1 89 ? -4.409 -11.407 -16.295 1.00 96.94 89 GLY A O 1
ATOM 717 N N . ASP A 1 90 ? -3.801 -9.931 -14.694 1.00 97.31 90 ASP A N 1
ATOM 718 C CA . ASP A 1 90 ? -3.224 -8.897 -15.549 1.00 97.31 90 ASP A CA 1
ATOM 719 C C . ASP A 1 90 ? -2.101 -8.195 -14.775 1.00 97.31 90 ASP A C 1
ATOM 721 O O . ASP A 1 90 ? -2.325 -7.235 -14.035 1.00 97.31 90 ASP A O 1
ATOM 725 N N . SER A 1 91 ? -0.873 -8.680 -14.967 1.00 97.25 91 SER A N 1
ATOM 726 C CA . SER A 1 91 ? 0.345 -8.165 -14.329 1.00 97.25 91 SER A CA 1
ATOM 727 C C . SER A 1 91 ? 0.619 -6.690 -14.652 1.00 97.25 91 SER A C 1
ATOM 729 O O . SER A 1 91 ? 1.429 -6.046 -13.986 1.00 97.25 91 SER A O 1
ATOM 731 N N . THR A 1 92 ? -0.045 -6.125 -15.667 1.00 95.88 92 THR A N 1
ATOM 732 C CA . THR A 1 92 ? 0.146 -4.727 -16.064 1.00 95.88 92 THR A CA 1
ATOM 733 C C . THR A 1 92 ? -0.695 -3.750 -15.233 1.00 95.88 92 THR A C 1
ATOM 735 O O . THR A 1 92 ? -0.342 -2.569 -15.162 1.00 95.88 92 THR A O 1
ATOM 738 N N . VAL A 1 93 ? -1.767 -4.223 -14.574 1.00 97.56 93 VAL A N 1
ATOM 739 C CA . VAL A 1 93 ? -2.762 -3.390 -13.860 1.00 97.56 93 VAL A CA 1
ATOM 740 C C . VAL A 1 93 ? -3.052 -3.872 -12.436 1.00 97.56 93 VAL A C 1
ATOM 742 O O . VAL A 1 93 ? -3.205 -3.057 -11.520 1.00 97.56 93 VAL A O 1
ATOM 745 N N . GLU A 1 94 ? -3.150 -5.182 -12.223 1.00 98.56 94 GLU A N 1
ATOM 746 C CA . GLU A 1 94 ? -3.588 -5.757 -10.948 1.00 98.56 94 GLU A CA 1
ATOM 747 C C . GLU A 1 94 ? -2.705 -5.360 -9.752 1.00 98.56 94 GLU A C 1
ATOM 749 O O . GLU A 1 94 ? -3.276 -4.958 -8.734 1.00 98.56 94 GLU A O 1
ATOM 754 N N . PRO A 1 95 ? -1.358 -5.324 -9.850 1.00 98.56 95 PRO A N 1
ATOM 755 C CA . PRO A 1 95 ? -0.511 -4.874 -8.741 1.00 98.56 95 PRO A CA 1
ATOM 756 C C . PRO A 1 95 ? -0.846 -3.450 -8.277 1.00 98.56 95 PRO A C 1
ATOM 758 O O . PRO A 1 95 ? -0.924 -3.175 -7.078 1.00 98.56 95 PRO A O 1
ATOM 761 N N . TYR A 1 96 ? -1.112 -2.538 -9.219 1.00 98.75 96 TYR A N 1
ATOM 762 C CA . TYR A 1 96 ? -1.502 -1.161 -8.907 1.00 98.75 96 TYR A CA 1
ATOM 763 C C . TYR A 1 96 ? -2.872 -1.073 -8.250 1.00 98.75 96 TYR A C 1
ATOM 765 O O . TYR A 1 96 ? -3.045 -0.312 -7.299 1.00 98.75 96 TYR A O 1
ATOM 773 N N . THR A 1 97 ? -3.823 -1.876 -8.723 1.00 98.81 97 THR A N 1
ATOM 774 C CA . THR A 1 97 ? -5.174 -1.942 -8.154 1.00 98.81 97 THR A CA 1
ATOM 775 C C . THR A 1 97 ? -5.139 -2.450 -6.713 1.00 98.81 97 THR A C 1
ATOM 777 O O . THR A 1 97 ? -5.740 -1.843 -5.827 1.00 98.81 97 THR A O 1
ATOM 780 N N . VAL A 1 98 ? -4.369 -3.509 -6.455 1.00 98.69 98 VAL A N 1
ATOM 781 C CA . VAL A 1 98 ? -4.213 -4.094 -5.117 1.00 98.69 98 VAL A CA 1
ATOM 782 C C . VAL A 1 98 ? -3.565 -3.109 -4.158 1.00 98.69 98 VAL A C 1
ATOM 784 O O . VAL A 1 98 ? -4.123 -2.843 -3.097 1.00 98.69 98 VAL A O 1
ATOM 787 N N . ALA A 1 99 ? -2.440 -2.495 -4.535 1.00 98.69 99 ALA A N 1
ATOM 788 C CA . ALA A 1 99 ? -1.800 -1.493 -3.685 1.00 98.69 99 ALA A CA 1
ATOM 789 C C . ALA A 1 99 ? -2.729 -0.299 -3.399 1.00 98.69 99 ALA A C 1
ATOM 791 O O . ALA A 1 99 ? -2.770 0.196 -2.273 1.00 98.69 99 ALA A O 1
ATOM 792 N N . HIS A 1 100 ? -3.512 0.140 -4.390 1.00 98.88 100 HIS A N 1
ATOM 793 C CA . HIS A 1 100 ? -4.486 1.219 -4.232 1.00 98.88 100 HIS A CA 1
ATOM 794 C C . HIS A 1 100 ? -5.558 0.894 -3.187 1.00 98.88 100 HIS A C 1
ATOM 796 O O . HIS A 1 100 ? -5.774 1.678 -2.258 1.00 98.88 100 HIS A O 1
ATOM 802 N N . HIS A 1 101 ? -6.194 -0.276 -3.283 1.00 98.94 101 HIS A N 1
ATOM 803 C CA . HIS A 1 101 ? -7.196 -0.688 -2.303 1.00 98.94 101 HIS A CA 1
ATOM 804 C C . HIS A 1 101 ? -6.589 -0.968 -0.924 1.00 98.94 101 HIS A C 1
ATOM 806 O O . HIS A 1 101 ? -7.212 -0.622 0.076 1.00 98.94 101 HIS A O 1
ATOM 812 N N . SER A 1 102 ? -5.364 -1.495 -0.843 1.00 98.81 102 SER A N 1
ATOM 813 C CA . SER A 1 102 ? -4.652 -1.669 0.429 1.00 98.81 102 SER A CA 1
ATOM 814 C C . SER A 1 102 ? -4.420 -0.340 1.154 1.00 98.81 102 SER A C 1
ATOM 816 O O . SER A 1 102 ? -4.644 -0.249 2.362 1.00 98.81 102 SER A O 1
ATOM 818 N N . ILE A 1 103 ? -4.028 0.717 0.431 1.00 98.88 103 ILE A N 1
ATOM 819 C CA . ILE A 1 103 ? -3.848 2.065 0.998 1.00 98.88 103 ILE A CA 1
ATOM 820 C C . ILE A 1 103 ? -5.188 2.640 1.483 1.00 98.88 103 ILE A C 1
ATOM 822 O O . ILE A 1 103 ? -5.259 3.200 2.579 1.00 98.88 103 ILE A O 1
ATOM 826 N N . LEU A 1 104 ? -6.262 2.476 0.705 1.00 98.94 104 LEU A N 1
ATOM 827 C CA . LEU A 1 104 ? -7.601 2.934 1.093 1.00 98.94 104 LEU A CA 1
ATOM 828 C C . LEU A 1 104 ? -8.139 2.187 2.319 1.00 98.94 104 LEU A C 1
ATOM 830 O O . LEU A 1 104 ? -8.644 2.818 3.246 1.00 98.94 104 LEU A O 1
ATOM 834 N N . ALA A 1 105 ? -7.993 0.861 2.350 1.00 98.88 105 ALA A N 1
ATOM 835 C CA . ALA A 1 105 ? -8.396 0.013 3.468 1.00 98.88 105 ALA A CA 1
ATOM 836 C C . ALA A 1 105 ? -7.627 0.368 4.747 1.00 98.88 105 ALA A C 1
ATOM 838 O O . ALA A 1 105 ? -8.217 0.484 5.823 1.00 98.88 105 ALA A O 1
ATOM 839 N N . HIS A 1 106 ? -6.323 0.626 4.628 1.00 98.94 106 HIS A N 1
ATOM 840 C CA . HIS A 1 106 ? -5.519 1.144 5.727 1.00 98.94 106 HIS A CA 1
ATOM 841 C C . HIS A 1 106 ? -6.046 2.482 6.251 1.00 98.94 106 HIS A C 1
ATOM 843 O O . HIS A 1 106 ? -6.293 2.614 7.451 1.00 98.94 106 HIS A O 1
ATOM 849 N N . ALA A 1 107 ? -6.249 3.462 5.368 1.00 98.88 107 ALA A N 1
ATOM 850 C CA . ALA A 1 107 ? -6.700 4.789 5.769 1.00 98.88 107 ALA A CA 1
ATOM 851 C C . ALA A 1 107 ? -8.093 4.753 6.425 1.00 98.88 107 ALA A C 1
ATOM 853 O O . ALA A 1 107 ? -8.331 5.438 7.423 1.00 98.8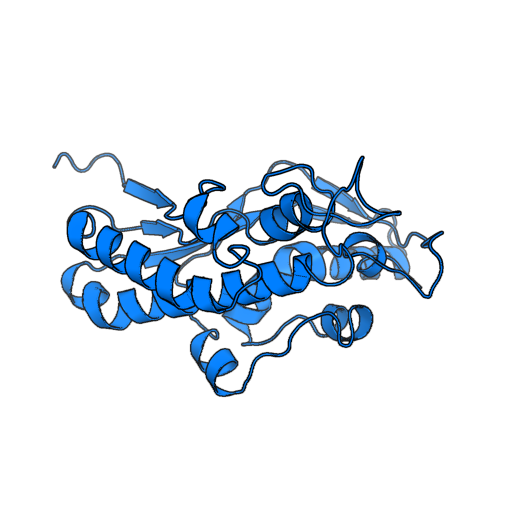8 107 ALA A O 1
ATOM 854 N N . ALA A 1 108 ? -8.994 3.903 5.922 1.00 98.88 108 ALA A N 1
ATOM 855 C CA . ALA A 1 108 ? -10.304 3.663 6.518 1.00 98.88 108 ALA A CA 1
ATOM 856 C C . ALA A 1 108 ? -10.198 3.052 7.929 1.00 98.88 108 ALA A C 1
ATOM 858 O O . ALA A 1 108 ? -10.827 3.557 8.863 1.00 98.88 108 ALA A O 1
ATOM 859 N N . ALA A 1 109 ? -9.346 2.039 8.122 1.00 98.94 109 ALA A N 1
ATOM 860 C CA . ALA A 1 109 ? -9.106 1.432 9.432 1.00 98.94 109 ALA A CA 1
ATOM 861 C C . ALA A 1 109 ? -8.468 2.415 10.433 1.00 98.94 109 ALA A C 1
ATOM 863 O O . ALA A 1 109 ? -8.855 2.449 11.603 1.00 98.94 109 ALA A O 1
ATOM 864 N N . VAL A 1 110 ? -7.531 3.257 9.985 1.00 98.88 110 VAL A N 1
ATOM 865 C CA . VAL A 1 110 ? -6.905 4.298 10.820 1.00 98.88 110 VAL A CA 1
ATOM 866 C C . VAL A 1 110 ? -7.929 5.344 11.242 1.00 98.88 110 VAL A C 1
ATOM 868 O O . VAL A 1 110 ? -7.995 5.699 12.420 1.00 98.88 110 VAL A O 1
ATOM 871 N N . ARG A 1 111 ? -8.766 5.816 10.310 1.00 98.75 111 ARG A N 1
ATOM 872 C CA . ARG A 1 111 ? -9.856 6.745 10.626 1.00 98.75 111 ARG A CA 1
ATOM 873 C C . ARG A 1 111 ? -10.823 6.137 11.637 1.00 98.75 111 ARG A C 1
ATOM 875 O O . ARG A 1 111 ? -11.128 6.781 12.635 1.00 98.75 111 ARG A O 1
ATOM 882 N N . LEU A 1 112 ? -11.244 4.889 11.428 1.00 98.88 112 LEU A N 1
ATOM 883 C CA . LEU A 1 112 ? -12.090 4.167 12.377 1.00 98.88 112 LEU A CA 1
ATOM 884 C C . LEU A 1 112 ? -11.450 4.112 13.773 1.00 98.88 112 LEU A C 1
ATOM 886 O O . LEU A 1 112 ? -12.124 4.396 14.766 1.00 98.88 112 LEU A O 1
ATOM 890 N N . TYR A 1 113 ? -10.160 3.769 13.862 1.00 98.88 113 TYR A N 1
ATOM 891 C CA . TYR A 1 113 ? -9.448 3.721 15.138 1.00 98.88 113 TYR A CA 1
ATOM 892 C C . TYR A 1 113 ? -9.436 5.082 15.832 1.00 98.88 113 TYR A C 1
ATOM 894 O O . TYR A 1 113 ? -9.809 5.183 17.002 1.00 98.88 113 TYR A O 1
ATOM 902 N N . ARG A 1 114 ? -9.075 6.137 15.095 1.00 98.69 114 ARG A N 1
ATOM 903 C CA . ARG A 1 114 ? -9.028 7.518 15.590 1.00 98.69 114 ARG A CA 1
ATOM 904 C C . ARG A 1 114 ? -10.383 7.997 16.100 1.00 98.69 114 ARG A C 1
ATOM 906 O O . ARG A 1 114 ? -10.456 8.524 17.208 1.00 98.69 114 ARG A O 1
ATOM 913 N N . ASP A 1 115 ? -11.439 7.747 15.335 1.00 98.56 115 ASP A N 1
ATOM 914 C CA . ASP A 1 115 ? -12.783 8.238 15.634 1.00 98.56 115 ASP A CA 1
ATOM 915 C C . ASP A 1 115 ? -13.439 7.473 16.797 1.00 98.56 115 ASP A C 1
ATOM 917 O O . ASP A 1 115 ? -14.130 8.072 17.623 1.00 98.56 115 ASP A O 1
ATOM 921 N N . LYS A 1 116 ? -13.235 6.150 16.887 1.00 98.69 116 LYS A N 1
ATOM 922 C CA . LYS A 1 116 ? -13.995 5.281 17.805 1.00 98.69 116 LYS A CA 1
ATOM 923 C C . LYS A 1 116 ? -13.198 4.780 19.013 1.00 98.69 116 LYS A C 1
ATOM 925 O O . LYS A 1 116 ? -13.786 4.553 20.071 1.00 98.69 116 LYS A O 1
ATOM 930 N N . TYR A 1 117 ? -11.883 4.606 18.884 1.00 98.69 117 TYR A N 1
ATOM 931 C CA . TYR A 1 117 ? -11.076 3.842 19.845 1.00 98.69 117 TYR A CA 1
ATOM 932 C C . TYR A 1 117 ? -9.900 4.616 20.448 1.00 98.69 117 TYR A C 1
ATOM 934 O O . TYR A 1 117 ? -9.535 4.359 21.593 1.00 98.69 117 TYR A O 1
ATOM 942 N N . GLN A 1 118 ? -9.333 5.598 19.748 1.00 97.69 118 GLN A N 1
ATOM 943 C CA . GLN A 1 118 ? -8.131 6.318 20.186 1.00 97.69 118 GLN A CA 1
ATOM 944 C C . GLN A 1 118 ? -8.288 6.964 21.564 1.00 97.69 118 GLN A C 1
ATOM 946 O O . GLN A 1 118 ? -7.391 6.858 22.396 1.00 97.69 118 GLN A O 1
ATOM 951 N N . ALA A 1 119 ? -9.432 7.599 21.833 1.00 97.75 119 ALA A N 1
ATOM 952 C CA . ALA A 1 119 ? -9.671 8.295 23.098 1.00 97.75 119 ALA A CA 1
ATOM 953 C C . ALA A 1 119 ? -9.720 7.353 24.315 1.00 97.75 119 ALA A C 1
ATOM 955 O O . ALA A 1 119 ? -9.396 7.768 25.426 1.00 97.75 119 ALA A O 1
ATOM 956 N N . THR A 1 120 ? -10.128 6.095 24.124 1.00 97.56 120 THR A N 1
ATOM 957 C CA . THR A 1 120 ? -10.308 5.118 25.211 1.00 97.56 120 THR A CA 1
ATOM 958 C C . THR A 1 120 ? -9.162 4.115 25.297 1.00 97.56 120 THR A C 1
ATOM 960 O O . THR A 1 120 ? -8.814 3.665 26.388 1.00 97.56 120 THR A O 1
ATOM 963 N N . GLN A 1 121 ? -8.558 3.772 24.160 1.00 97.75 121 GLN A N 1
ATOM 964 C CA . GLN A 1 121 ? -7.500 2.773 24.056 1.00 97.75 121 GLN A CA 1
ATOM 965 C C . GLN A 1 121 ? -6.107 3.403 23.962 1.00 97.75 121 GLN A C 1
ATOM 967 O O . GLN A 1 121 ? -5.145 2.800 24.416 1.00 97.75 121 GLN A O 1
ATOM 972 N N . GLY A 1 122 ? -5.954 4.608 23.411 1.00 97.12 122 GLY A N 1
ATOM 973 C CA . GLY A 1 122 ? -4.657 5.292 23.344 1.00 97.12 122 GLY A CA 1
ATOM 974 C C . GLY A 1 122 ? -3.548 4.497 22.640 1.00 97.12 122 GLY A C 1
ATOM 975 O O . GLY A 1 122 ? -2.384 4.626 23.014 1.00 97.12 122 GLY A O 1
ATOM 976 N N . GLY A 1 123 ? -3.898 3.624 21.692 1.00 97.50 123 GLY A N 1
ATOM 977 C CA . GLY A 1 123 ? -2.930 2.936 20.841 1.00 97.50 123 GLY A CA 1
ATOM 978 C C . GLY 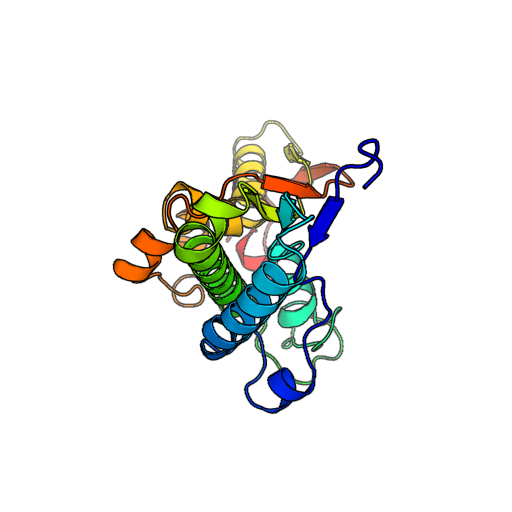A 1 123 ? -2.515 3.777 19.637 1.00 97.50 123 GLY A C 1
ATOM 979 O O . GLY A 1 123 ? -2.910 4.930 19.502 1.00 97.50 123 GLY A O 1
ATOM 980 N N . VAL A 1 124 ? -1.705 3.185 18.770 1.00 98.50 124 VAL A N 1
ATOM 981 C CA . VAL A 1 124 ? -1.236 3.768 17.511 1.00 98.50 124 VAL A CA 1
ATOM 982 C C . VAL A 1 124 ? -1.449 2.777 16.377 1.00 98.50 124 VAL A C 1
ATOM 984 O O . VAL A 1 124 ? -1.348 1.560 16.583 1.00 98.50 124 VAL A O 1
ATOM 987 N N . VAL A 1 125 ? -1.733 3.297 15.186 1.00 98.81 125 VAL A N 1
ATOM 988 C CA . VAL A 1 125 ? -1.994 2.496 13.990 1.00 98.81 125 VAL A CA 1
ATOM 989 C C . VAL A 1 125 ? -1.001 2.849 12.891 1.00 98.81 125 VAL A C 1
ATOM 991 O O . VAL A 1 125 ? -0.761 4.015 12.579 1.00 98.81 125 VAL A O 1
ATOM 994 N N . GLY A 1 126 ? -0.415 1.818 12.297 1.00 98.50 126 GLY A N 1
ATOM 995 C CA . GLY A 1 126 ? 0.603 1.940 11.271 1.00 98.50 126 GLY A CA 1
ATOM 996 C C . GLY A 1 126 ? 0.531 0.836 10.228 1.00 98.50 126 GLY A C 1
ATOM 997 O O . GLY A 1 126 ? -0.451 0.087 10.112 1.00 98.50 126 GLY A O 1
ATOM 998 N N . MET A 1 127 ? 1.594 0.768 9.441 1.00 98.06 127 MET A N 1
ATOM 999 C CA . MET A 1 127 ? 1.768 -0.189 8.357 1.00 98.06 127 MET A CA 1
ATOM 1000 C C . MET A 1 127 ? 3.232 -0.608 8.283 1.00 98.06 127 MET A C 1
ATOM 1002 O O . MET A 1 127 ? 4.124 0.206 8.543 1.00 98.06 127 MET A O 1
ATOM 1006 N N . ASN A 1 128 ? 3.469 -1.863 7.914 1.00 97.75 128 ASN A N 1
ATOM 1007 C CA . ASN A 1 128 ? 4.805 -2.362 7.642 1.00 97.75 128 ASN A CA 1
ATOM 1008 C C . ASN A 1 128 ? 5.059 -2.341 6.135 1.00 97.75 128 ASN A C 1
ATOM 1010 O O . ASN A 1 128 ? 4.216 -2.768 5.349 1.00 97.75 128 ASN A O 1
ATOM 1014 N N . ILE A 1 129 ? 6.222 -1.839 5.733 1.00 97.12 129 ILE A N 1
ATOM 1015 C CA . ILE A 1 129 ? 6.635 -1.752 4.334 1.00 97.12 129 ILE A CA 1
ATOM 1016 C C . ILE A 1 129 ? 7.937 -2.527 4.182 1.00 97.12 129 ILE A C 1
ATOM 1018 O O . ILE A 1 129 ? 8.903 -2.295 4.917 1.00 97.12 129 ILE A O 1
ATOM 1022 N N . TYR A 1 130 ? 7.969 -3.427 3.205 1.00 96.50 130 TYR A N 1
ATOM 1023 C CA . TYR A 1 130 ? 9.200 -4.098 2.826 1.00 96.50 130 TYR A CA 1
ATOM 1024 C C . TYR A 1 130 ? 10.139 -3.119 2.129 1.00 96.50 130 TYR A C 1
ATOM 1026 O O . TYR A 1 130 ? 9.726 -2.411 1.206 1.00 96.50 130 TYR A O 1
ATOM 1034 N N . SER A 1 131 ? 11.411 -3.107 2.518 1.00 93.62 131 SER A N 1
ATOM 1035 C CA . SER A 1 131 ? 12.409 -2.253 1.882 1.00 93.62 131 SER A CA 1
ATOM 1036 C C . SER A 1 131 ? 13.784 -2.906 1.802 1.00 93.62 131 SER A C 1
ATOM 1038 O O . SER A 1 131 ? 14.368 -3.327 2.806 1.00 93.62 131 SER A O 1
ATOM 1040 N N . PHE A 1 132 ? 14.356 -2.891 0.599 1.00 92.25 132 PHE A N 1
ATOM 1041 C CA . PHE A 1 132 ? 15.801 -2.987 0.428 1.00 92.25 132 PHE A CA 1
ATOM 1042 C C . PHE A 1 132 ? 16.416 -1.594 0.559 1.00 92.25 132 PHE A C 1
ATOM 10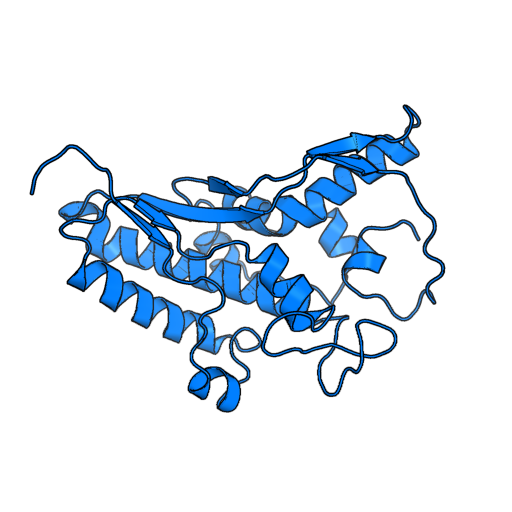44 O O . PHE A 1 132 ? 15.836 -0.608 0.099 1.00 92.25 132 PHE A O 1
ATOM 1051 N N . TRP A 1 133 ? 17.642 -1.513 1.077 1.00 94.88 133 TRP A N 1
ATOM 1052 C CA . TRP A 1 133 ? 18.429 -0.304 0.849 1.00 94.88 133 TRP A CA 1
ATOM 1053 C C . TRP A 1 133 ? 19.090 -0.370 -0.529 1.00 94.88 133 TRP A C 1
ATOM 1055 O O . TRP A 1 133 ? 19.717 -1.372 -0.878 1.00 94.88 133 TRP A O 1
ATOM 1065 N N . ASN A 1 134 ? 18.950 0.698 -1.313 1.00 94.50 134 ASN A N 1
ATOM 1066 C CA . ASN A 1 134 ? 19.463 0.774 -2.676 1.00 94.50 134 ASN A CA 1
ATOM 1067 C C . ASN A 1 134 ? 20.755 1.602 -2.710 1.00 94.50 134 ASN A C 1
ATOM 1069 O O . ASN A 1 134 ? 20.761 2.776 -2.340 1.00 94.50 134 ASN A O 1
ATOM 1073 N N . TYR A 1 135 ? 21.841 1.005 -3.195 1.00 96.81 135 TYR A N 1
ATOM 1074 C CA . TYR A 1 135 ? 23.081 1.702 -3.533 1.00 96.81 135 TYR A CA 1
ATOM 1075 C C . TYR A 1 135 ? 23.175 1.888 -5.050 1.00 96.81 135 TYR A C 1
ATOM 1077 O O . TYR A 1 135 ? 22.859 0.954 -5.785 1.00 96.81 135 TYR A O 1
ATOM 1085 N N . PRO A 1 136 ? 23.658 3.031 -5.560 1.00 96.88 136 PRO A N 1
ATOM 1086 C CA . PRO A 1 136 ? 23.939 3.151 -6.984 1.00 96.88 136 PRO A CA 1
ATOM 1087 C C . PRO A 1 136 ? 25.106 2.231 -7.364 1.00 96.88 136 PRO A C 1
ATOM 1089 O O . PRO A 1 136 ? 26.118 2.178 -6.664 1.00 96.88 136 PRO A O 1
ATOM 1092 N N . PHE A 1 137 ? 24.977 1.502 -8.474 1.00 96.88 137 PHE A N 1
ATOM 1093 C CA . PHE A 1 137 ? 26.012 0.592 -8.975 1.00 96.88 137 PHE A CA 1
ATOM 1094 C C . PHE A 1 137 ? 27.295 1.339 -9.374 1.00 96.88 137 PHE A C 1
ATOM 1096 O O . PHE A 1 137 ? 28.404 0.850 -9.166 1.00 96.88 137 PHE A O 1
ATOM 1103 N N . SER A 1 138 ? 27.150 2.553 -9.904 1.00 96.69 138 SER A N 1
ATOM 1104 C CA . SER A 1 138 ? 28.239 3.480 -10.207 1.00 96.69 138 SER A CA 1
ATOM 1105 C C . SER A 1 138 ? 27.838 4.918 -9.841 1.00 96.69 138 SER A C 1
ATOM 1107 O O . SER A 1 138 ? 26.650 5.212 -9.723 1.00 96.69 138 SER A O 1
ATOM 1109 N N . PRO A 1 139 ? 28.782 5.868 -9.703 1.00 96.44 139 PRO A N 1
ATOM 1110 C CA . PRO A 1 139 ? 28.456 7.266 -9.401 1.00 96.44 139 PRO A CA 1
ATOM 1111 C C . PRO A 1 139 ? 27.888 8.032 -10.610 1.00 96.44 139 PRO A C 1
ATOM 1113 O O . PRO A 1 139 ? 27.832 9.263 -10.593 1.00 96.44 139 PRO A O 1
ATOM 1116 N N . THR A 1 140 ? 27.521 7.345 -11.695 1.00 97.12 140 THR A N 1
ATOM 1117 C CA . THR A 1 140 ? 26.948 8.009 -12.865 1.00 97.12 140 THR A CA 1
ATOM 1118 C C . THR A 1 140 ? 25.575 8.599 -12.523 1.00 97.12 140 THR A C 1
ATOM 1120 O O . THR A 1 140 ? 24.812 7.992 -11.768 1.00 97.12 140 THR A O 1
ATOM 1123 N N . PRO A 1 141 ? 25.196 9.754 -13.104 1.00 96.44 141 PRO A N 1
ATOM 1124 C CA . PRO A 1 141 ? 23.870 10.332 -12.876 1.00 96.44 141 PRO A CA 1
ATOM 1125 C C . PRO A 1 141 ? 22.714 9.376 -13.208 1.00 96.44 141 PRO A C 1
ATOM 1127 O O . PRO A 1 141 ? 21.653 9.457 -12.597 1.00 96.44 141 PRO A O 1
ATOM 1130 N N . ALA A 1 142 ? 22.930 8.463 -14.159 1.00 94.50 142 ALA A N 1
ATOM 1131 C CA . ALA A 1 142 ? 21.961 7.452 -14.557 1.00 94.50 142 ALA A CA 1
ATOM 1132 C C . ALA A 1 142 ? 21.673 6.457 -13.420 1.00 94.50 142 ALA A C 1
ATOM 1134 O O . ALA A 1 142 ? 20.515 6.297 -13.036 1.00 94.50 142 ALA A O 1
ATOM 1135 N N . ASP A 1 143 ? 22.711 5.856 -12.832 1.00 95.69 143 ASP A N 1
ATOM 1136 C CA . ASP A 1 143 ? 22.562 4.891 -11.735 1.00 95.69 143 ASP A CA 1
ATOM 1137 C C . ASP A 1 143 ? 22.044 5.556 -10.453 1.00 95.69 143 ASP A C 1
ATOM 1139 O O . ASP A 1 143 ? 21.233 4.974 -9.728 1.00 95.69 143 ASP A O 1
ATOM 1143 N N . VAL A 1 144 ? 22.436 6.808 -10.194 1.00 96.38 144 VAL A N 1
ATOM 1144 C CA . VAL A 1 144 ? 21.885 7.606 -9.086 1.00 96.38 144 VAL A CA 1
ATOM 1145 C C . VAL A 1 144 ? 20.385 7.842 -9.280 1.00 96.38 144 VAL A C 1
ATOM 1147 O O . VAL A 1 144 ? 19.600 7.613 -8.360 1.00 96.38 144 VAL A O 1
ATOM 1150 N N . ALA A 1 145 ? 19.957 8.235 -10.483 1.00 95.38 145 ALA A N 1
ATOM 1151 C CA . ALA A 1 145 ? 18.539 8.400 -10.785 1.00 95.38 145 ALA A CA 1
ATOM 1152 C C . ALA A 1 145 ? 17.778 7.067 -10.700 1.00 95.38 145 ALA A C 1
ATOM 1154 O O . ALA A 1 145 ? 16.670 7.035 -10.173 1.00 95.38 145 ALA A O 1
ATOM 1155 N N . ALA A 1 146 ? 18.361 5.962 -11.176 1.00 95.00 146 ALA A N 1
ATOM 1156 C CA . ALA A 1 146 ? 17.765 4.630 -11.069 1.00 95.00 146 ALA A CA 1
ATOM 1157 C C . ALA A 1 146 ? 17.587 4.190 -9.608 1.00 95.00 146 ALA A C 1
ATOM 1159 O O . ALA A 1 146 ? 16.559 3.613 -9.261 1.00 95.00 146 ALA A O 1
ATOM 1160 N N . THR A 1 147 ? 18.540 4.533 -8.739 1.00 95.75 147 THR A N 1
ATOM 1161 C CA . THR A 1 147 ? 18.465 4.278 -7.293 1.00 95.75 147 THR A CA 1
ATOM 1162 C C . THR A 1 147 ? 17.268 4.993 -6.663 1.00 95.75 147 THR A C 1
ATOM 1164 O O . THR A 1 147 ? 16.499 4.361 -5.940 1.00 95.75 147 THR A O 1
ATOM 1167 N N . GLN A 1 148 ? 17.059 6.278 -6.980 1.00 96.44 148 GLN A N 1
ATOM 1168 C CA . GLN A 1 148 ? 15.889 7.018 -6.493 1.00 96.44 148 GLN A CA 1
ATOM 1169 C C . GLN A 1 148 ? 14.583 6.431 -7.039 1.00 96.44 148 GLN A C 1
ATOM 1171 O O . GLN A 1 148 ? 13.660 6.203 -6.266 1.00 96.44 148 GLN A O 1
ATOM 1176 N N . ARG A 1 149 ? 14.520 6.097 -8.337 1.00 95.81 149 ARG A N 1
ATOM 1177 C CA . ARG A 1 149 ? 13.328 5.455 -8.919 1.00 95.81 149 ARG A CA 1
ATOM 1178 C C . ARG A 1 149 ? 13.000 4.125 -8.244 1.00 95.81 149 ARG A C 1
ATOM 1180 O O . ARG A 1 149 ? 11.835 3.856 -7.988 1.00 95.81 149 ARG A O 1
ATOM 1187 N N . SER A 1 150 ? 14.007 3.312 -7.929 1.00 95.44 150 SER A N 1
ATOM 1188 C CA . SER A 1 150 ? 13.810 2.061 -7.187 1.00 95.44 150 SER A CA 1
ATOM 1189 C C . SER A 1 150 ? 13.196 2.319 -5.805 1.00 95.44 150 SER A C 1
ATOM 1191 O O . SER A 1 150 ? 12.248 1.641 -5.417 1.00 95.44 150 SER A O 1
ATOM 1193 N N . LEU A 1 151 ? 13.672 3.338 -5.076 1.00 96.12 151 LEU A N 1
ATOM 1194 C CA . LEU A 1 151 ? 13.081 3.736 -3.791 1.00 96.12 151 LEU A CA 1
ATOM 1195 C C . LEU A 1 151 ? 11.644 4.253 -3.940 1.00 96.12 151 LEU A C 1
ATOM 1197 O O . LEU A 1 151 ? 10.794 3.903 -3.122 1.00 96.12 151 LEU A O 1
ATOM 1201 N N . ASP A 1 152 ? 11.363 5.041 -4.980 1.00 97.12 152 ASP A N 1
ATOM 1202 C CA . ASP A 1 152 ? 10.021 5.563 -5.248 1.00 97.12 152 ASP A CA 1
ATOM 1203 C C . ASP A 1 152 ? 9.033 4.423 -5.521 1.00 97.12 152 ASP A C 1
ATOM 1205 O O . ASP A 1 152 ? 7.944 4.423 -4.964 1.00 97.12 152 ASP A O 1
ATOM 1209 N N . PHE A 1 153 ? 9.418 3.415 -6.307 1.00 96.50 153 PHE A N 1
ATOM 1210 C CA . PHE A 1 153 ? 8.559 2.262 -6.591 1.00 96.50 153 PHE A CA 1
ATOM 1211 C C . PHE A 1 153 ? 8.434 1.299 -5.398 1.00 96.50 153 PHE A C 1
ATOM 1213 O O . PHE A 1 153 ? 7.350 0.792 -5.136 1.00 96.50 153 PHE A O 1
ATOM 1220 N N . MET A 1 154 ? 9.501 1.076 -4.624 1.00 94.38 154 MET A N 1
ATOM 1221 C CA . MET A 1 154 ? 9.465 0.121 -3.507 1.00 94.38 154 MET A CA 1
ATOM 1222 C C . MET A 1 154 ? 8.829 0.682 -2.234 1.00 94.38 154 MET A C 1
ATOM 1224 O O . MET A 1 154 ? 8.031 -0.004 -1.598 1.00 94.38 154 MET A O 1
ATOM 1228 N N . VAL A 1 155 ? 9.209 1.900 -1.839 1.00 96.31 155 VAL A N 1
ATOM 1229 C CA . VAL A 1 155 ? 8.791 2.534 -0.576 1.00 96.31 155 VAL A CA 1
ATOM 1230 C C . VAL A 1 155 ? 7.826 3.680 -0.843 1.00 96.31 155 VAL A C 1
ATOM 1232 O O . VAL A 1 155 ? 6.774 3.756 -0.208 1.00 96.31 155 VAL A O 1
ATOM 1235 N N . GLY A 1 156 ? 8.165 4.557 -1.794 1.00 97.81 156 GLY A N 1
ATOM 1236 C CA . GLY A 1 156 ? 7.350 5.723 -2.138 1.00 97.81 156 GLY A CA 1
ATOM 1237 C C . GLY A 1 156 ? 5.936 5.340 -2.572 1.00 97.81 156 GLY A C 1
ATOM 1238 O O . GLY A 1 156 ? 4.984 5.995 -2.172 1.00 97.81 156 GLY A O 1
ATOM 1239 N N . TRP A 1 157 ? 5.775 4.230 -3.289 1.00 98.38 157 TRP A N 1
ATOM 1240 C CA . TRP A 1 157 ? 4.487 3.737 -3.772 1.00 98.38 157 TRP A CA 1
ATOM 1241 C C . TRP A 1 157 ? 3.424 3.623 -2.678 1.00 98.38 157 TRP A C 1
ATOM 1243 O O . TRP A 1 157 ? 2.258 3.929 -2.915 1.00 98.38 157 TRP A O 1
ATOM 1253 N N . ILE A 1 158 ? 3.841 3.227 -1.475 1.00 98.19 158 ILE A N 1
ATOM 1254 C CA . ILE A 1 158 ? 2.961 3.066 -0.318 1.00 98.19 158 ILE A CA 1
ATOM 1255 C C . ILE A 1 158 ? 3.044 4.285 0.601 1.00 98.19 158 ILE A C 1
ATOM 1257 O O . ILE A 1 158 ? 2.020 4.783 1.066 1.00 98.19 158 ILE A O 1
ATOM 1261 N N . LEU A 1 159 ? 4.253 4.792 0.860 1.00 97.62 159 LEU A N 1
ATOM 1262 C CA . LEU A 1 159 ? 4.467 5.820 1.875 1.00 97.62 159 LEU A CA 1
ATOM 1263 C C . LEU A 1 159 ? 4.128 7.239 1.394 1.00 97.62 159 LEU A C 1
ATOM 1265 O O . LEU A 1 159 ? 3.616 8.031 2.186 1.00 97.62 159 LEU A O 1
ATOM 1269 N N . ASP A 1 160 ? 4.367 7.580 0.124 1.00 98.44 160 ASP A N 1
ATOM 1270 C CA . ASP A 1 160 ? 4.021 8.910 -0.395 1.00 98.44 160 ASP A CA 1
ATOM 1271 C C . ASP A 1 160 ? 2.513 9.175 -0.341 1.00 98.44 160 ASP A C 1
ATOM 1273 O O . ASP A 1 160 ? 2.154 10.255 0.123 1.00 98.44 160 ASP A O 1
ATOM 1277 N N . PRO A 1 161 ? 1.611 8.232 -0.672 1.00 98.62 161 PRO A N 1
ATOM 1278 C CA . PRO A 1 161 ? 0.184 8.418 -0.425 1.00 98.62 161 PRO A CA 1
ATOM 1279 C C . PRO A 1 161 ? -0.126 8.773 1.035 1.00 98.62 161 PRO A C 1
ATOM 1281 O O . PRO A 1 161 ? -0.846 9.735 1.297 1.00 98.62 161 PRO A O 1
ATOM 1284 N N . LEU A 1 162 ? 0.492 8.090 2.000 1.00 98.19 162 LEU A N 1
ATOM 1285 C CA . LEU A 1 162 ? 0.262 8.326 3.432 1.00 98.19 162 LEU A CA 1
ATOM 1286 C C . LEU A 1 162 ? 0.814 9.671 3.925 1.00 98.19 162 LEU A C 1
ATOM 1288 O O . LEU A 1 162 ? 0.290 10.240 4.879 1.00 98.19 162 LEU A O 1
ATOM 1292 N N . VAL A 1 163 ? 1.845 10.216 3.279 1.00 97.25 163 VAL A N 1
ATOM 1293 C CA . VAL A 1 163 ? 2.471 11.493 3.672 1.00 97.25 163 VAL A CA 1
ATOM 1294 C C . VAL A 1 163 ? 1.918 12.675 2.868 1.00 97.25 163 VAL A C 1
ATOM 1296 O O . VAL A 1 163 ? 1.658 13.755 3.403 1.00 97.25 163 VAL A O 1
ATOM 1299 N N . LYS A 1 164 ? 1.742 12.483 1.563 1.00 98.00 164 LYS A N 1
ATOM 1300 C CA . LYS A 1 164 ? 1.461 13.506 0.549 1.00 98.00 164 LYS A CA 1
ATOM 1301 C C . LYS A 1 164 ? 0.075 13.370 -0.074 1.00 98.00 164 LYS A C 1
ATOM 1303 O O . LYS A 1 164 ? -0.298 14.264 -0.830 1.00 98.00 164 LYS A O 1
ATOM 1308 N N . GLY A 1 165 ? -0.684 12.323 0.239 1.00 98.25 165 GLY A N 1
ATOM 1309 C CA . GLY A 1 165 ? -2.022 12.076 -0.303 1.00 98.25 165 GLY A CA 1
ATOM 1310 C C . GLY A 1 165 ? -2.045 11.653 -1.774 1.00 98.25 165 GLY A C 1
ATOM 1311 O O . GLY A 1 165 ? -3.120 11.667 -2.366 1.00 98.25 165 GLY A O 1
ATOM 1312 N N . ASP A 1 166 ? -0.897 11.349 -2.381 1.00 98.56 166 ASP A N 1
ATOM 1313 C CA . ASP A 1 166 ? -0.803 10.927 -3.781 1.00 98.56 166 ASP A CA 1
ATOM 1314 C C . ASP A 1 166 ? 0.466 10.092 -4.027 1.00 98.56 166 ASP A C 1
ATOM 1316 O O . ASP A 1 166 ? 1.383 10.089 -3.201 1.00 98.56 166 ASP A O 1
ATOM 1320 N N . TYR A 1 167 ? 0.511 9.382 -5.151 1.00 98.75 167 TYR A N 1
ATOM 1321 C CA . TYR A 1 167 ? 1.646 8.553 -5.560 1.00 98.75 167 TYR A CA 1
ATOM 1322 C C . TYR A 1 167 ? 2.864 9.383 -6.005 1.00 98.75 167 TYR A C 1
ATOM 1324 O O . TYR A 1 167 ? 2.717 10.537 -6.417 1.00 98.75 167 TYR A O 1
ATOM 1332 N N . PRO A 1 168 ? 4.080 8.796 -6.013 1.00 98.50 168 PRO A N 1
ATOM 1333 C CA . PRO A 1 168 ? 5.242 9.440 -6.618 1.00 98.50 168 PRO A CA 1
ATOM 1334 C C . PRO A 1 168 ? 5.002 9.775 -8.100 1.00 98.50 168 PRO A C 1
ATOM 1336 O O . PRO A 1 168 ? 4.572 8.921 -8.878 1.00 98.50 168 PRO A O 1
ATOM 1339 N N . GLU A 1 169 ? 5.353 10.993 -8.525 1.00 97.62 169 GLU A N 1
ATOM 1340 C CA . GLU A 1 169 ? 5.144 11.476 -9.906 1.00 97.62 169 GLU A CA 1
ATOM 1341 C C . GLU A 1 169 ? 5.790 10.559 -10.957 1.00 97.62 169 GLU A C 1
ATOM 1343 O O . GLU A 1 169 ? 5.257 10.331 -12.043 1.00 97.62 169 GLU A O 1
ATOM 1348 N N . ILE A 1 170 ? 6.952 9.986 -10.636 1.00 96.38 170 ILE A N 1
ATOM 1349 C CA . ILE A 1 170 ? 7.645 9.081 -11.551 1.00 96.38 170 ILE A CA 1
ATOM 1350 C C . ILE A 1 170 ? 6.854 7.792 -11.806 1.00 96.38 170 ILE A C 1
ATOM 1352 O O . ILE A 1 170 ? 6.913 7.258 -12.914 1.00 96.38 170 ILE A O 1
ATOM 1356 N N . MET A 1 171 ? 6.093 7.315 -10.816 1.00 97.06 171 MET A N 1
ATOM 1357 C CA . MET A 1 171 ? 5.228 6.149 -10.976 1.00 97.06 171 MET A CA 1
ATOM 1358 C C . MET A 1 171 ? 4.031 6.489 -11.848 1.00 97.06 171 MET A C 1
ATOM 1360 O O . MET A 1 171 ? 3.767 5.766 -12.803 1.00 97.06 171 MET A O 1
ATOM 1364 N N . THR A 1 172 ? 3.351 7.609 -11.587 1.00 96.50 172 THR A N 1
ATOM 1365 C CA . THR A 1 172 ? 2.184 8.025 -12.384 1.00 96.50 172 THR A CA 1
ATOM 1366 C C . THR A 1 172 ? 2.559 8.285 -13.839 1.00 96.50 172 THR A C 1
ATOM 1368 O O . THR A 1 172 ? 1.841 7.868 -14.745 1.00 96.50 172 THR A O 1
ATOM 1371 N N . LYS A 1 173 ? 3.737 8.866 -14.091 1.00 95.62 173 LYS A N 1
ATOM 1372 C CA . LYS A 1 173 ? 4.262 9.058 -15.447 1.00 95.62 173 LYS A CA 1
ATOM 1373 C C . LYS A 1 173 ? 4.523 7.742 -16.191 1.00 95.62 173 LYS A C 1
ATOM 1375 O O . LYS A 1 173 ? 4.288 7.685 -17.393 1.00 95.62 173 LYS A O 1
ATOM 1380 N N . LYS A 1 174 ? 5.034 6.715 -15.506 1.00 93.38 174 LYS A N 1
ATOM 1381 C CA . LYS A 1 174 ? 5.434 5.433 -16.120 1.00 93.38 174 LYS A CA 1
ATOM 1382 C C . LYS A 1 174 ? 4.275 4.447 -16.249 1.00 93.38 174 LYS A C 1
ATOM 1384 O O . LYS A 1 174 ? 4.094 3.843 -17.302 1.00 93.38 174 LYS A O 1
ATOM 1389 N N . ALA A 1 175 ? 3.467 4.324 -15.201 1.00 94.62 175 ALA A N 1
ATOM 1390 C CA . ALA A 1 175 ? 2.291 3.464 -15.193 1.00 94.62 175 ALA A CA 1
ATOM 1391 C C . ALA A 1 175 ? 1.128 4.066 -16.005 1.00 94.62 175 ALA A C 1
ATOM 1393 O O . ALA A 1 175 ? 0.313 3.336 -16.573 1.00 94.62 175 ALA A O 1
ATOM 1394 N N . GLY A 1 176 ? 1.056 5.398 -16.112 1.00 95.00 176 GLY A N 1
ATOM 1395 C CA . GLY A 1 176 ? 0.004 6.088 -16.851 1.00 95.00 176 GLY A CA 1
ATOM 1396 C C . GLY A 1 176 ? -1.377 5.754 -16.288 1.00 95.00 176 GLY A C 1
ATOM 1397 O O . GLY A 1 176 ? -1.591 5.805 -15.083 1.00 95.00 176 GLY A O 1
ATOM 1398 N N . SER A 1 177 ? -2.315 5.365 -17.151 1.00 95.75 177 SER A N 1
ATOM 1399 C CA . SER A 1 177 ? -3.676 4.996 -16.739 1.00 95.75 177 SER A CA 1
ATOM 1400 C C . SER A 1 177 ? -3.782 3.652 -16.008 1.00 95.75 177 SER A C 1
ATOM 1402 O O . SER A 1 177 ? -4.880 3.292 -15.595 1.00 95.75 177 SER A O 1
ATOM 1404 N N . ARG A 1 178 ? -2.687 2.885 -15.889 1.00 96.31 178 ARG A N 1
ATOM 1405 C CA . ARG A 1 178 ? -2.675 1.582 -15.198 1.00 96.31 178 ARG A CA 1
ATOM 1406 C C . ARG A 1 178 ? -2.595 1.724 -13.680 1.00 96.31 178 ARG A C 1
ATOM 1408 O O . ARG A 1 178 ? -3.054 0.833 -12.975 1.00 96.31 178 ARG A O 1
ATOM 1415 N N . ILE A 1 179 ? -2.052 2.839 -13.180 1.00 97.94 179 ILE A N 1
ATOM 1416 C CA . ILE A 1 179 ? -2.129 3.182 -11.759 1.00 97.94 179 ILE A CA 1
ATOM 1417 C C . ILE A 1 179 ? -3.399 4.007 -11.506 1.00 97.94 179 ILE A C 1
ATOM 1419 O O . ILE A 1 179 ? -3.600 5.024 -12.177 1.00 97.94 179 ILE A O 1
ATOM 1423 N N . PRO A 1 180 ? -4.281 3.595 -10.578 1.00 98.25 180 PRO A N 1
ATOM 1424 C CA . PRO A 1 180 ? -5.468 4.379 -10.260 1.00 98.25 180 PRO A CA 1
ATOM 1425 C C . PRO A 1 180 ? -5.096 5.749 -9.684 1.00 98.25 180 PRO A C 1
ATOM 1427 O O . PRO A 1 180 ? -4.061 5.900 -9.039 1.00 98.25 180 PRO A O 1
ATOM 1430 N N . SER A 1 181 ? -5.955 6.749 -9.871 1.00 98.06 181 SER A N 1
ATOM 1431 C CA . SER A 1 181 ? -5.825 8.041 -9.195 1.00 98.06 181 SER A CA 1
ATOM 1432 C C . SER A 1 181 ? -6.701 8.086 -7.949 1.00 98.06 181 SER A C 1
ATOM 1434 O O . SER A 1 181 ? -7.797 7.526 -7.923 1.00 98.06 181 SER A O 1
ATOM 1436 N N . PHE A 1 182 ? -6.240 8.785 -6.915 1.00 98.62 182 PHE A N 1
ATOM 1437 C CA . PHE A 1 182 ? -7.088 9.089 -5.769 1.00 98.62 182 PHE A CA 1
ATOM 1438 C C . PHE A 1 182 ? -8.032 10.245 -6.099 1.00 98.62 182 PHE A C 1
ATOM 1440 O O . PHE A 1 182 ? -7.623 11.257 -6.677 1.00 98.62 182 PHE A O 1
ATOM 1447 N N . THR A 1 183 ? -9.297 10.136 -5.690 1.00 98.62 183 THR A N 1
ATOM 1448 C CA . THR A 1 183 ? -10.171 11.312 -5.636 1.00 98.62 183 THR A CA 1
ATOM 1449 C C . THR A 1 183 ? -9.667 12.290 -4.578 1.00 98.62 183 THR A C 1
ATOM 1451 O O . THR A 1 183 ? -8.842 11.955 -3.723 1.00 98.62 183 THR A O 1
ATOM 1454 N N . LYS A 1 184 ? -10.194 13.516 -4.592 1.00 98.50 184 LYS A N 1
ATOM 1455 C CA . LYS A 1 184 ? -9.857 14.510 -3.572 1.00 98.50 184 LYS A CA 1
ATOM 1456 C C . LYS A 1 184 ? -10.185 13.999 -2.164 1.00 98.50 184 LYS A C 1
ATOM 1458 O O . LYS A 1 184 ? -9.365 14.121 -1.262 1.00 98.50 184 LYS A O 1
ATOM 1463 N N . GLU A 1 185 ? -11.347 13.378 -2.002 1.00 98.50 185 GLU A N 1
ATOM 1464 C CA . GLU A 1 185 ? -11.826 12.833 -0.731 1.00 98.50 185 GLU A CA 1
ATOM 1465 C C . GLU A 1 185 ? -10.945 11.671 -0.257 1.00 98.50 185 GLU A C 1
ATOM 1467 O O . GLU A 1 185 ? -10.631 11.574 0.928 1.00 98.50 185 GLU A O 1
ATOM 1472 N N . GLN A 1 186 ? -10.503 10.809 -1.179 1.00 98.69 186 GLN A N 1
ATOM 1473 C CA . GLN A 1 186 ? -9.558 9.736 -0.869 1.00 98.69 186 GLN A CA 1
ATOM 1474 C C . GLN A 1 186 ? -8.190 10.296 -0.466 1.00 98.69 186 GLN A C 1
ATOM 1476 O O . GLN A 1 186 ? -7.641 9.884 0.550 1.00 98.69 186 GLN A O 1
ATOM 1481 N N . SER A 1 187 ? -7.662 11.275 -1.203 1.00 98.69 187 SER A N 1
ATOM 1482 C CA . SER A 1 187 ? -6.390 11.933 -0.877 1.00 98.69 187 SER A CA 1
ATOM 1483 C C . SER A 1 187 ? -6.418 12.575 0.515 1.00 98.69 187 SER A C 1
ATOM 1485 O O . SER A 1 187 ? -5.467 12.439 1.286 1.00 98.69 187 SER A O 1
ATOM 1487 N N . GLU A 1 188 ? -7.523 13.239 0.865 1.00 98.38 188 GLU A N 1
ATOM 1488 C CA . GLU A 1 188 ? -7.742 13.826 2.191 1.00 98.38 188 GLU A CA 1
ATOM 1489 C C . GLU A 1 188 ? -7.855 12.762 3.291 1.00 98.38 188 GLU A C 1
ATOM 1491 O O . GLU A 1 188 ? -7.331 12.969 4.383 1.00 98.38 188 GLU A O 1
ATOM 1496 N N . LEU A 1 189 ? -8.489 11.620 3.006 1.00 98.06 189 LEU A N 1
ATOM 1497 C CA . LEU A 1 189 ? -8.589 10.495 3.938 1.00 98.06 189 LEU A CA 1
ATOM 1498 C C . LEU A 1 189 ? -7.228 9.836 4.207 1.00 98.06 189 LEU A C 1
ATOM 1500 O O . LEU A 1 189 ? -6.945 9.470 5.345 1.00 98.06 189 LEU A O 1
ATOM 1504 N N . ILE A 1 190 ? -6.408 9.656 3.170 1.00 98.56 190 ILE A N 1
ATOM 1505 C CA . ILE A 1 190 ? -5.133 8.927 3.238 1.00 98.56 190 ILE A CA 1
ATOM 1506 C C . ILE A 1 190 ? -4.029 9.788 3.865 1.00 98.56 190 ILE A C 1
ATOM 1508 O O . ILE A 1 190 ? -3.196 9.284 4.622 1.00 98.56 190 ILE A O 1
ATOM 1512 N N . ARG A 1 191 ? -3.996 11.092 3.565 1.00 98.44 191 ARG A N 1
ATOM 1513 C CA . ARG A 1 191 ? -2.928 11.988 4.024 1.00 98.44 191 ARG A CA 1
ATOM 1514 C C . ARG A 1 191 ? -2.882 12.053 5.553 1.00 98.44 191 ARG A C 1
ATOM 1516 O O . ARG A 1 191 ? -3.800 12.539 6.205 1.00 98.44 191 ARG A O 1
ATOM 1523 N N . GLY A 1 192 ? -1.762 11.630 6.128 1.00 97.88 192 GLY A N 1
ATOM 1524 C CA . GLY A 1 192 ? -1.545 11.593 7.572 1.00 97.88 192 GLY A CA 1
ATOM 1525 C C . GLY A 1 192 ? -2.264 10.440 8.276 1.00 97.88 192 GLY A C 1
ATOM 1526 O O . GLY A 1 192 ? -2.328 10.427 9.509 1.00 97.88 192 GLY A O 1
ATOM 1527 N N . ALA A 1 193 ? -2.802 9.467 7.538 1.00 98.31 193 ALA A N 1
ATOM 1528 C CA . ALA A 1 193 ? -3.424 8.269 8.093 1.00 98.31 193 ALA A CA 1
ATOM 1529 C C . ALA A 1 193 ? -2.384 7.247 8.584 1.00 98.31 193 ALA A C 1
ATOM 1531 O O . ALA A 1 193 ? -2.525 6.068 8.325 1.00 98.31 193 ALA A O 1
ATOM 1532 N N . ILE A 1 194 ? -1.333 7.677 9.283 1.00 97.81 194 ILE A N 1
ATOM 1533 C CA . ILE A 1 194 ? -0.302 6.787 9.823 1.00 97.81 194 ILE A CA 1
ATOM 1534 C C . ILE A 1 194 ? 0.326 7.400 11.077 1.00 97.81 194 ILE A C 1
ATOM 1536 O O . ILE A 1 194 ? 0.659 8.585 11.083 1.00 97.81 194 ILE A O 1
ATOM 1540 N N . ASP A 1 195 ? 0.485 6.605 12.137 1.00 98.38 195 ASP A N 1
ATOM 1541 C CA . ASP A 1 195 ? 1.144 7.031 13.381 1.00 98.38 195 ASP A CA 1
ATOM 1542 C C . ASP A 1 195 ? 2.596 6.525 13.468 1.00 98.38 195 ASP A C 1
ATOM 1544 O O . ASP A 1 195 ? 3.450 7.164 14.082 1.00 98.38 195 ASP A O 1
ATOM 1548 N N . PHE A 1 196 ? 2.891 5.380 12.843 1.00 98.25 196 PHE A N 1
ATOM 1549 C CA . PHE A 1 196 ? 4.235 4.811 12.739 1.00 98.25 196 PHE A CA 1
ATOM 1550 C C . PHE A 1 196 ? 4.407 4.018 11.439 1.00 98.25 196 PHE A C 1
ATOM 1552 O O . PHE A 1 196 ? 3.445 3.468 10.905 1.00 98.25 196 PHE A O 1
ATOM 1559 N N . VAL A 1 197 ? 5.651 3.908 10.971 1.00 97.94 197 VAL A N 1
ATOM 1560 C CA . VAL A 1 197 ? 6.031 3.063 9.831 1.00 97.94 197 VAL A CA 1
ATOM 1561 C C . VAL A 1 197 ? 6.918 1.931 10.340 1.00 97.94 197 VAL A C 1
ATOM 1563 O O . VAL A 1 197 ? 7.972 2.186 10.924 1.00 97.94 197 VAL A O 1
ATOM 1566 N N . GLY A 1 198 ? 6.497 0.687 10.124 1.00 97.62 198 GLY A N 1
ATOM 1567 C CA . GLY A 1 198 ? 7.357 -0.484 10.278 1.00 97.62 198 GLY A CA 1
ATOM 1568 C C . GLY A 1 198 ? 8.174 -0.698 9.006 1.00 97.62 198 GLY A C 1
ATOM 1569 O O . GLY A 1 198 ? 7.629 -0.623 7.908 1.00 97.62 198 GLY A O 1
ATOM 1570 N N . ILE A 1 199 ? 9.475 -0.958 9.134 1.00 97.19 199 ILE A N 1
ATOM 1571 C CA . ILE A 1 199 ? 10.336 -1.274 7.989 1.00 97.19 199 ILE A CA 1
ATOM 1572 C C . ILE A 1 199 ? 10.804 -2.716 8.119 1.00 97.19 199 ILE A C 1
ATOM 1574 O O . ILE A 1 199 ? 11.588 -3.040 9.013 1.00 97.19 199 ILE A O 1
ATOM 1578 N N . ASN A 1 200 ? 10.352 -3.559 7.196 1.00 98.00 200 ASN A N 1
ATOM 1579 C CA . ASN A 1 200 ? 10.835 -4.924 7.078 1.00 98.00 200 ASN A CA 1
ATOM 1580 C C . ASN A 1 200 ? 12.056 -4.896 6.150 1.00 98.00 200 ASN A C 1
ATOM 1582 O O . ASN A 1 200 ? 11.948 -4.611 4.956 1.00 98.00 200 ASN A O 1
ATOM 1586 N N . HIS A 1 201 ? 13.243 -5.117 6.718 1.00 96.81 201 HIS A N 1
ATOM 1587 C CA . HIS A 1 201 ? 14.514 -5.013 6.008 1.00 96.81 201 HIS A CA 1
ATOM 1588 C C . HIS A 1 201 ? 15.342 -6.280 6.179 1.00 96.81 201 HIS A C 1
ATOM 1590 O O . HIS A 1 201 ? 15.597 -6.725 7.297 1.00 96.81 201 HIS A O 1
ATOM 1596 N N . TYR A 1 202 ? 15.814 -6.815 5.056 1.00 96.06 202 TYR A N 1
ATOM 1597 C CA . TYR A 1 202 ? 16.591 -8.053 5.026 1.00 96.06 202 TYR A CA 1
ATOM 1598 C C . TYR A 1 202 ? 17.939 -7.891 4.330 1.00 96.06 202 TYR A C 1
ATOM 1600 O O . TYR A 1 202 ? 18.913 -8.529 4.719 1.00 96.06 202 TYR A O 1
ATOM 1608 N N . THR A 1 203 ? 18.003 -7.072 3.278 1.00 96.25 203 THR A N 1
ATOM 1609 C CA . THR A 1 203 ? 19.203 -6.940 2.452 1.00 96.25 203 THR A CA 1
ATOM 1610 C C . THR A 1 203 ? 19.276 -5.582 1.758 1.00 96.25 203 THR A C 1
ATOM 1612 O O . THR A 1 203 ? 18.308 -4.822 1.710 1.00 96.25 203 THR A O 1
ATOM 1615 N N . SER A 1 204 ? 20.446 -5.290 1.202 1.00 96.62 204 SER A N 1
ATOM 1616 C CA . SER A 1 204 ? 20.705 -4.131 0.351 1.00 96.62 204 SER A CA 1
ATOM 1617 C C . SER A 1 204 ? 21.120 -4.584 -1.046 1.00 96.62 204 SER A C 1
ATOM 1619 O O . SER A 1 204 ? 21.701 -5.658 -1.205 1.00 96.62 204 SER A O 1
ATOM 1621 N N . VAL A 1 205 ? 20.850 -3.762 -2.056 1.00 95.81 205 VAL A N 1
ATOM 1622 C CA . VAL A 1 205 ? 21.132 -4.079 -3.463 1.00 95.81 205 VAL A CA 1
ATOM 1623 C C . VAL A 1 205 ? 21.872 -2.939 -4.155 1.00 95.81 205 VAL A C 1
ATOM 1625 O O . VAL A 1 205 ? 21.730 -1.775 -3.781 1.00 95.81 205 VAL A O 1
ATOM 1628 N N . TYR A 1 206 ? 22.657 -3.273 -5.181 1.00 96.56 206 TYR A N 1
ATOM 1629 C CA . TYR A 1 206 ? 23.189 -2.285 -6.116 1.00 96.56 206 TYR A CA 1
ATOM 1630 C C . TYR A 1 206 ? 22.235 -2.123 -7.301 1.00 96.56 206 TYR A C 1
ATOM 1632 O O . TYR A 1 206 ? 21.852 -3.110 -7.928 1.00 96.56 206 TYR A O 1
ATOM 1640 N N . VAL A 1 207 ? 21.879 -0.882 -7.623 1.00 94.88 207 VAL A N 1
ATOM 1641 C CA . VAL A 1 207 ? 20.939 -0.519 -8.686 1.00 94.88 207 VAL A CA 1
ATOM 1642 C C . VAL A 1 207 ? 21.693 0.166 -9.820 1.00 94.88 207 VAL A C 1
ATOM 1644 O O . VAL A 1 207 ? 22.428 1.126 -9.598 1.00 94.88 207 VAL A O 1
ATOM 1647 N N . SER A 1 208 ? 21.492 -0.316 -11.044 1.00 93.44 208 SER A N 1
ATOM 1648 C CA . SER A 1 208 ? 21.991 0.326 -12.265 1.00 93.44 208 SER A CA 1
ATOM 1649 C C . SER A 1 208 ? 20.833 0.781 -13.152 1.00 93.44 208 SER A C 1
ATOM 1651 O O . SER A 1 208 ? 19.736 0.219 -13.087 1.00 93.44 208 SER A O 1
ATOM 1653 N N . ASP A 1 209 ? 21.064 1.793 -13.991 1.00 88.69 209 ASP A N 1
ATOM 1654 C CA . ASP A 1 209 ? 20.143 2.228 -15.049 1.00 88.69 209 ASP A CA 1
ATOM 1655 C C . ASP A 1 209 ? 20.146 1.188 -16.182 1.00 88.69 209 ASP A C 1
ATOM 1657 O O . ASP A 1 209 ? 20.755 1.365 -17.239 1.00 88.69 209 ASP A O 1
ATOM 1661 N N . GLY A 1 210 ? 19.518 0.039 -15.923 1.00 77.12 210 GLY A N 1
ATOM 1662 C CA . GLY A 1 210 ? 19.351 -1.033 -16.899 1.00 77.12 210 GLY A CA 1
ATOM 1663 C C . GLY A 1 210 ? 18.469 -0.613 -18.080 1.00 77.12 210 GLY A C 1
ATOM 1664 O O . GLY A 1 210 ? 17.645 0.299 -17.976 1.00 77.12 210 GLY A O 1
ATOM 1665 N N . LYS A 1 211 ? 18.617 -1.309 -19.213 1.00 65.88 211 LYS A N 1
ATOM 1666 C CA . LYS A 1 211 ? 17.694 -1.205 -20.354 1.00 65.88 211 LYS A CA 1
ATOM 1667 C C . LYS A 1 211 ? 16.614 -2.273 -20.228 1.00 65.88 211 LYS A C 1
ATOM 1669 O O . LYS A 1 211 ? 16.953 -3.437 -20.017 1.00 65.88 211 LYS A O 1
ATOM 1674 N N . SER A 1 212 ? 15.346 -1.904 -20.406 1.00 60.78 212 SER A N 1
ATOM 1675 C CA . SER A 1 212 ? 14.304 -2.908 -20.619 1.00 60.78 212 SER A CA 1
ATOM 1676 C C . SER A 1 212 ? 14.510 -3.567 -21.983 1.00 60.78 212 SER A C 1
ATOM 1678 O O . SER A 1 212 ? 14.614 -2.878 -22.994 1.00 60.78 212 SER A O 1
ATOM 1680 N N . GLY A 1 213 ? 14.589 -4.896 -22.020 1.00 55.78 213 GLY A N 1
ATOM 1681 C CA . GLY A 1 213 ? 14.468 -5.663 -23.264 1.00 55.78 213 GLY A CA 1
ATOM 1682 C C . GLY A 1 213 ? 13.011 -5.919 -23.670 1.00 55.78 213 GLY A C 1
ATOM 1683 O O . GLY A 1 213 ? 12.785 -6.612 -24.658 1.00 55.78 213 GLY A O 1
ATOM 1684 N N . ALA A 1 214 ? 12.040 -5.425 -22.890 1.00 56.72 214 ALA A N 1
ATOM 1685 C CA . ALA A 1 214 ? 10.620 -5.649 -23.125 1.00 56.72 214 ALA A CA 1
ATOM 1686 C C . ALA A 1 214 ? 10.098 -4.798 -24.290 1.00 56.72 214 ALA A C 1
ATOM 1688 O O . ALA A 1 214 ? 10.567 -3.682 -24.525 1.00 56.72 214 ALA A O 1
ATOM 1689 N N . ASP A 1 215 ? 9.103 -5.332 -24.997 1.00 57.59 215 ASP A N 1
ATOM 1690 C CA . ASP A 1 215 ? 8.305 -4.577 -25.958 1.00 57.59 215 ASP A CA 1
ATOM 1691 C C . ASP A 1 215 ? 7.751 -3.316 -25.273 1.00 57.59 215 ASP A C 1
ATOM 1693 O O . ASP A 1 215 ? 7.180 -3.388 -24.183 1.00 57.59 215 ASP A O 1
ATOM 1697 N N . ALA A 1 216 ? 7.927 -2.149 -25.896 1.00 63.19 216 ALA A N 1
ATOM 1698 C CA . ALA A 1 216 ? 7.480 -0.874 -25.338 1.00 63.19 216 ALA A CA 1
ATOM 1699 C C . ALA A 1 216 ? 5.962 -0.831 -25.073 1.00 63.19 216 ALA A C 1
ATOM 1701 O O . ALA A 1 216 ? 5.506 0.015 -24.305 1.00 63.19 216 ALA A O 1
ATOM 1702 N N . SER A 1 217 ? 5.187 -1.728 -25.692 1.00 70.62 217 SER A N 1
ATOM 1703 C CA . SER A 1 217 ? 3.730 -1.777 -25.570 1.00 70.62 217 SER A CA 1
ATOM 1704 C C . SER A 1 217 ? 3.195 -2.578 -24.374 1.00 70.62 217 SER A C 1
ATOM 1706 O O . SER A 1 217 ? 2.059 -2.328 -23.972 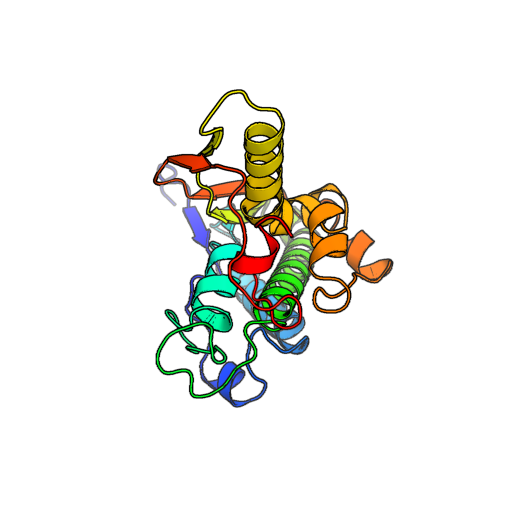1.00 70.62 217 SER A O 1
ATOM 1708 N N . LEU A 1 218 ? 3.975 -3.494 -23.778 1.00 83.88 218 LEU A N 1
ATOM 1709 C CA . LEU A 1 218 ? 3.510 -4.372 -22.695 1.00 83.88 218 LEU A CA 1
ATOM 1710 C C . LEU A 1 218 ? 4.500 -4.375 -21.519 1.00 83.88 218 LEU A C 1
ATOM 1712 O O . LEU A 1 218 ? 5.633 -4.836 -21.653 1.00 83.88 218 LEU A O 1
ATOM 1716 N N . ARG A 1 219 ? 4.069 -3.852 -20.363 1.00 89.88 219 ARG A N 1
ATOM 1717 C CA . ARG A 1 219 ? 4.919 -3.614 -19.183 1.00 89.88 219 ARG A CA 1
ATOM 1718 C C . ARG A 1 219 ? 4.204 -4.016 -17.893 1.00 89.88 219 ARG A C 1
ATOM 1720 O O . ARG A 1 219 ? 3.076 -3.583 -17.667 1.00 89.88 219 ARG A O 1
ATOM 1727 N N . ASP A 1 220 ? 4.874 -4.812 -17.068 1.00 92.44 220 ASP A N 1
ATOM 1728 C CA . ASP A 1 220 ? 4.507 -5.079 -15.677 1.00 92.44 220 ASP A CA 1
ATOM 1729 C C . ASP A 1 220 ? 5.110 -4.023 -14.736 1.00 92.44 220 ASP A C 1
ATOM 1731 O O . ASP A 1 220 ? 5.810 -3.092 -15.156 1.00 92.44 220 ASP A O 1
ATOM 1735 N N . TYR A 1 221 ? 4.867 -4.190 -13.437 1.00 93.69 221 TYR A N 1
ATOM 1736 C CA . TYR A 1 221 ? 5.428 -3.325 -12.404 1.00 93.69 221 TYR A CA 1
ATOM 1737 C C . TYR A 1 221 ? 6.966 -3.254 -12.477 1.00 93.69 221 TYR A C 1
ATOM 1739 O O . TYR A 1 221 ? 7.540 -2.163 -12.398 1.00 93.69 221 TYR A O 1
ATOM 1747 N N . ASN A 1 222 ? 7.649 -4.387 -12.680 1.00 90.81 222 ASN A N 1
ATOM 1748 C CA . ASN A 1 222 ? 9.115 -4.423 -12.738 1.00 90.81 222 ASN A CA 1
ATOM 1749 C C . ASN A 1 222 ? 9.662 -3.689 -13.964 1.00 90.81 222 ASN A C 1
ATOM 1751 O O . ASN A 1 222 ? 10.639 -2.936 -13.861 1.00 90.81 222 ASN A O 1
ATOM 1755 N N . ALA A 1 223 ? 9.024 -3.871 -15.123 1.00 91.00 223 ALA A N 1
ATOM 1756 C CA . ALA A 1 223 ? 9.362 -3.135 -16.326 1.00 91.00 223 ALA A CA 1
ATOM 1757 C C . ALA A 1 223 ? 9.183 -1.628 -16.111 1.00 91.00 223 ALA A C 1
ATOM 1759 O O . ALA A 1 223 ? 9.983 -0.846 -16.617 1.00 91.00 223 ALA A O 1
ATOM 1760 N N . ASP A 1 224 ? 8.205 -1.170 -15.332 1.00 91.25 224 ASP A N 1
ATOM 1761 C CA . ASP A 1 224 ? 8.015 0.262 -15.100 1.00 91.25 224 ASP A CA 1
ATOM 1762 C C . ASP A 1 224 ? 9.135 0.914 -14.288 1.00 91.25 224 ASP A C 1
ATOM 1764 O O . ASP A 1 224 ? 9.487 2.057 -14.580 1.00 91.25 224 ASP A O 1
ATOM 1768 N N . ILE A 1 225 ? 9.788 0.197 -13.373 1.00 89.88 225 ILE A N 1
ATOM 1769 C CA . ILE A 1 225 ? 10.946 0.709 -12.616 1.00 89.88 225 ILE A CA 1
ATOM 1770 C C . ILE A 1 225 ? 12.113 1.077 -13.551 1.00 89.88 225 ILE A C 1
ATOM 1772 O O . ILE A 1 225 ? 12.791 2.104 -13.370 1.00 89.88 225 ILE A O 1
ATOM 1776 N N . VAL A 1 226 ? 12.360 0.241 -14.565 1.00 82.75 226 VAL A N 1
ATOM 1777 C CA . VAL A 1 226 ? 13.514 0.384 -15.463 1.00 82.75 226 VAL A CA 1
ATOM 1778 C C . VAL A 1 226 ? 13.317 1.492 -16.502 1.00 82.75 226 VAL A C 1
ATOM 1780 O O . VAL A 1 226 ? 12.230 2.046 -16.698 1.00 82.75 226 VAL A O 1
ATOM 1783 N N . LYS A 1 227 ? 14.413 1.876 -17.158 1.00 69.50 227 LYS A N 1
ATOM 1784 C CA . LYS A 1 227 ? 14.401 2.909 -18.192 1.00 69.50 227 LYS A CA 1
ATOM 1785 C C . LYS A 1 227 ? 13.630 2.450 -19.438 1.00 69.50 227 LYS A C 1
ATOM 1787 O O . LYS A 1 227 ? 13.615 1.260 -19.757 1.00 69.50 227 LYS A O 1
ATOM 1792 N N . GLU A 1 228 ? 13.010 3.414 -20.115 1.00 58.09 228 GLU A N 1
ATOM 1793 C CA . GLU A 1 228 ? 12.572 3.287 -21.514 1.00 58.09 228 GLU A CA 1
ATOM 1794 C C . GLU A 1 228 ? 13.768 3.324 -22.473 1.00 58.09 228 GLU A C 1
ATOM 1796 O O . GLU A 1 228 ? 14.720 4.107 -22.219 1.00 58.09 228 GLU A O 1
#